Protein AF-A0A354YDH9-F1 (afdb_monomer)

Structure (mmCIF, N/CA/C/O backbone):
data_AF-A0A354YDH9-F1
#
_entry.id   AF-A0A354YDH9-F1
#
loop_
_atom_site.group_PDB
_atom_site.id
_atom_site.type_symbol
_atom_site.label_atom_id
_atom_site.label_alt_id
_atom_site.label_comp_id
_atom_site.label_asym_id
_atom_site.label_entity_id
_atom_site.label_seq_id
_atom_site.pdbx_PDB_ins_code
_atom_site.Cartn_x
_atom_site.Cartn_y
_atom_site.Cartn_z
_atom_site.occupancy
_atom_site.B_iso_or_equiv
_atom_site.auth_seq_id
_atom_site.auth_comp_id
_atom_site.auth_asym_id
_atom_site.auth_atom_id
_atom_site.pdbx_PDB_model_num
ATOM 1 N N . ALA A 1 1 ? 16.402 71.873 -9.964 1.00 44.50 1 ALA A N 1
ATOM 2 C CA . ALA A 1 1 ? 15.074 71.450 -9.477 1.00 44.50 1 ALA A CA 1
ATOM 3 C C . ALA A 1 1 ? 14.787 70.088 -10.103 1.00 44.50 1 ALA A C 1
ATOM 5 O O . ALA A 1 1 ? 14.631 70.016 -11.308 1.00 44.50 1 ALA A O 1
ATOM 6 N N . ALA A 1 2 ? 15.113 68.981 -9.437 1.00 43.03 2 ALA A N 1
ATOM 7 C CA . ALA A 1 2 ? 14.280 68.337 -8.417 1.00 43.03 2 ALA A CA 1
ATOM 8 C C . ALA A 1 2 ? 12.906 67.938 -8.983 1.00 43.03 2 ALA A C 1
ATOM 10 O O . ALA A 1 2 ? 12.029 68.788 -9.052 1.00 43.03 2 ALA A O 1
ATOM 11 N N . THR A 1 3 ? 12.756 66.678 -9.414 1.00 47.50 3 THR A N 1
ATOM 12 C CA . THR A 1 3 ? 11.710 65.721 -8.978 1.00 47.50 3 THR A CA 1
ATOM 13 C C . THR A 1 3 ? 11.982 64.354 -9.648 1.00 47.50 3 THR A C 1
ATOM 15 O O . THR A 1 3 ? 12.117 64.311 -10.870 1.00 47.50 3 THR A O 1
ATOM 18 N N . PRO A 1 4 ? 12.115 63.248 -8.890 1.00 50.25 4 PRO A N 1
ATOM 19 C CA . PRO A 1 4 ? 12.466 61.927 -9.416 1.00 50.25 4 PRO A CA 1
ATOM 20 C C . PRO A 1 4 ? 11.244 61.101 -9.854 1.00 50.25 4 PRO A C 1
ATOM 22 O O . PRO A 1 4 ? 10.152 61.217 -9.298 1.00 50.25 4 PRO A O 1
ATOM 25 N N . ILE A 1 5 ? 11.465 60.223 -10.835 1.00 47.12 5 ILE A N 1
ATOM 26 C CA . ILE A 1 5 ? 10.524 59.198 -11.307 1.00 47.12 5 ILE A CA 1
ATOM 27 C C . ILE A 1 5 ? 10.524 58.035 -10.300 1.00 47.12 5 ILE A C 1
ATOM 29 O O . ILE A 1 5 ? 11.580 57.520 -9.936 1.00 47.12 5 ILE A O 1
ATOM 33 N N . ARG A 1 6 ? 9.330 57.654 -9.831 1.00 46.91 6 ARG A N 1
ATOM 34 C CA . ARG A 1 6 ? 9.080 56.559 -8.874 1.00 46.91 6 ARG A CA 1
ATOM 35 C C . ARG A 1 6 ? 9.487 55.190 -9.447 1.00 46.91 6 ARG A C 1
ATOM 37 O O . ARG A 1 6 ? 9.148 54.917 -10.599 1.00 46.91 6 ARG A O 1
ATOM 44 N N . PRO A 1 7 ? 10.108 54.302 -8.648 1.00 43.47 7 PRO A N 1
ATOM 45 C CA . PRO A 1 7 ? 10.334 52.914 -9.022 1.00 43.47 7 PRO A CA 1
ATOM 46 C C . PRO A 1 7 ? 9.168 51.989 -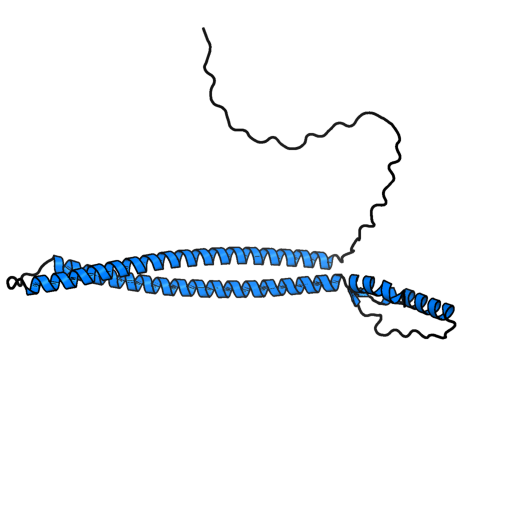8.614 1.00 43.47 7 PRO A C 1
ATOM 48 O O . PRO A 1 7 ? 8.486 52.219 -7.618 1.00 43.47 7 PRO A O 1
ATOM 51 N N . VAL A 1 8 ? 8.974 50.977 -9.467 1.00 42.06 8 VAL A N 1
ATOM 52 C CA . VAL A 1 8 ? 8.602 49.561 -9.255 1.00 42.06 8 VAL A CA 1
ATOM 53 C C . VAL A 1 8 ? 7.700 49.210 -8.060 1.00 42.06 8 VAL A C 1
ATOM 55 O O . VAL A 1 8 ? 8.079 49.337 -6.902 1.00 42.06 8 VAL A O 1
ATOM 58 N N . ALA A 1 9 ? 6.521 48.663 -8.378 1.00 40.75 9 ALA A N 1
ATOM 59 C CA . ALA A 1 9 ? 5.630 47.994 -7.437 1.00 40.75 9 ALA A CA 1
ATOM 60 C C . ALA A 1 9 ? 6.245 46.667 -6.960 1.00 40.75 9 ALA A C 1
ATOM 62 O O . ALA A 1 9 ? 6.515 45.774 -7.764 1.00 40.75 9 ALA A O 1
ATOM 63 N N . GLU A 1 10 ? 6.454 46.556 -5.652 1.00 43.94 10 GLU A N 1
ATOM 64 C CA . GLU A 1 10 ? 6.898 45.348 -4.965 1.00 43.94 10 GLU A CA 1
ATOM 65 C C . GLU A 1 10 ? 5.681 44.506 -4.536 1.00 43.94 10 GLU A C 1
ATOM 67 O O . GLU A 1 10 ? 4.616 45.026 -4.196 1.00 43.94 10 GLU A O 1
ATOM 72 N N . SER A 1 11 ? 5.848 43.190 -4.637 1.00 42.03 11 SER A N 1
ATOM 73 C CA . SER A 1 11 ? 4.8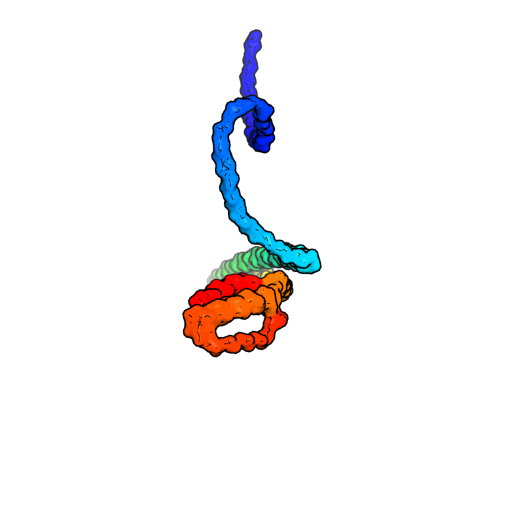49 42.135 -4.467 1.00 42.03 11 SER A CA 1
ATOM 74 C C . SER A 1 11 ? 4.197 42.113 -3.079 1.00 42.03 11 SER A C 1
ATOM 76 O O . SER A 1 11 ? 4.864 42.199 -2.053 1.00 42.03 11 SER A O 1
ATOM 78 N N . VAL A 1 12 ? 2.881 41.898 -3.064 1.00 45.94 12 VAL A N 1
ATOM 79 C CA . VAL A 1 12 ? 2.022 41.739 -1.882 1.00 45.94 12 VAL A CA 1
ATOM 80 C C . VAL A 1 12 ? 2.386 40.468 -1.101 1.00 45.94 12 VAL A C 1
ATOM 82 O O . VAL A 1 12 ? 2.349 39.371 -1.655 1.00 45.94 12 VAL A O 1
ATOM 85 N N . ALA A 1 13 ? 2.668 40.601 0.196 1.00 50.03 13 ALA A N 1
ATOM 86 C CA . ALA A 1 13 ? 2.606 39.506 1.168 1.00 50.03 13 ALA A CA 1
ATOM 87 C C . ALA A 1 13 ? 1.263 39.578 1.931 1.00 50.03 13 ALA A C 1
ATOM 89 O O . ALA A 1 13 ? 0.829 40.685 2.262 1.00 50.03 13 ALA A O 1
ATOM 90 N N . PRO A 1 14 ? 0.574 38.454 2.216 1.00 49.00 14 PRO A N 1
ATOM 91 C CA . PRO A 1 14 ? -0.699 38.487 2.932 1.00 49.00 14 PRO A CA 1
ATOM 92 C C . PRO A 1 14 ? -0.500 38.755 4.434 1.00 49.00 14 PRO A C 1
ATOM 94 O O . PRO A 1 14 ? 0.404 38.213 5.067 1.00 49.00 14 PRO A O 1
ATOM 97 N N . ALA A 1 15 ? -1.365 39.603 4.995 1.00 54.97 15 ALA A N 1
ATOM 98 C CA . ALA A 1 15 ? -1.361 40.009 6.400 1.00 54.97 15 ALA A CA 1
ATOM 99 C C . ALA A 1 15 ? -1.822 38.877 7.350 1.00 54.97 15 ALA A C 1
ATOM 101 O O . ALA A 1 15 ? -2.647 38.048 6.956 1.00 54.97 15 ALA A O 1
ATOM 102 N N . PRO A 1 16 ? -1.336 38.843 8.609 1.00 55.34 16 PRO A N 1
ATOM 103 C CA . PRO A 1 16 ? -1.745 37.847 9.596 1.00 55.34 16 PRO A CA 1
ATOM 104 C C . PRO A 1 16 ? -3.198 38.055 10.051 1.00 55.34 16 PRO A C 1
ATOM 106 O O . PRO A 1 16 ? -3.644 39.179 10.286 1.00 55.34 16 PRO A O 1
ATOM 109 N N . LEU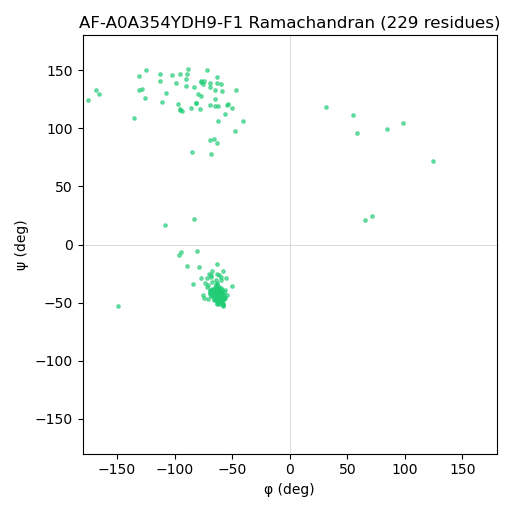 A 1 17 ? -3.933 36.950 10.200 1.00 54.75 17 LEU A N 1
ATOM 110 C CA . LEU A 1 17 ? -5.310 36.934 10.688 1.00 54.75 17 LEU A CA 1
ATOM 111 C C . LEU A 1 17 ? -5.347 37.010 12.220 1.00 54.75 17 LEU A C 1
ATOM 113 O O . LEU A 1 17 ? -4.896 36.090 12.901 1.00 54.75 17 LEU A O 1
ATOM 117 N N . SER A 1 18 ? -6.025 38.056 12.699 1.00 53.34 18 SER A N 1
ATOM 118 C CA . SER A 1 18 ? -6.575 38.273 14.050 1.00 53.34 18 SER A CA 1
ATOM 119 C C . SER A 1 18 ? -5.733 39.131 15.003 1.00 53.34 18 SER A C 1
ATOM 121 O O . SER A 1 18 ? -4.777 38.670 15.620 1.00 53.34 18 SER A O 1
ATOM 123 N N . ALA A 1 19 ? -6.179 40.377 15.191 1.00 53.22 19 ALA A N 1
ATOM 124 C CA . ALA A 1 19 ? -5.927 41.172 16.394 1.00 53.22 19 ALA A CA 1
ATOM 125 C C . ALA A 1 19 ? -7.126 41.021 17.362 1.00 53.22 19 ALA A C 1
ATOM 127 O O . ALA A 1 19 ? -8.255 40.870 16.886 1.00 53.22 19 ALA A O 1
ATOM 128 N N . PRO A 1 20 ? -6.922 41.044 18.694 1.00 49.38 20 PRO A N 1
ATOM 129 C CA . PRO A 1 20 ? -7.998 40.849 19.662 1.00 49.38 20 PRO A CA 1
ATOM 130 C C . PRO A 1 20 ? -8.860 42.114 19.804 1.00 49.38 20 PRO A C 1
ATOM 132 O O . PRO A 1 20 ? -8.347 43.233 19.803 1.00 49.38 20 PRO A O 1
ATOM 135 N N . VAL A 1 21 ? -10.176 41.929 19.934 1.00 52.72 21 VAL A N 1
ATOM 136 C CA . VAL A 1 21 ? -11.160 43.008 20.130 1.00 52.72 21 VAL A CA 1
ATOM 137 C C . VAL A 1 21 ? -11.215 43.396 21.620 1.00 52.72 21 VAL A C 1
ATOM 139 O O . VAL A 1 21 ? -11.240 42.491 22.458 1.00 52.72 21 VAL A O 1
ATOM 142 N N . PRO A 1 22 ? -11.240 44.696 21.985 1.00 43.91 22 PRO A N 1
ATOM 143 C CA . PRO A 1 22 ? -11.314 45.125 23.378 1.00 43.91 22 PRO A CA 1
ATOM 144 C C . PRO A 1 22 ? -12.736 44.984 23.936 1.00 43.91 22 PRO A C 1
ATOM 146 O O . PRO A 1 22 ? -13.715 45.310 23.266 1.00 43.91 22 PRO A O 1
ATOM 149 N N . ILE A 1 23 ? -12.828 44.528 25.184 1.00 51.44 23 ILE A N 1
ATOM 150 C CA . ILE A 1 23 ? -14.062 44.452 25.970 1.00 51.44 23 ILE A CA 1
ATOM 151 C C . ILE A 1 23 ? -14.122 45.691 26.858 1.00 51.44 23 ILE A C 1
ATOM 153 O O . ILE A 1 23 ? -13.246 45.841 27.701 1.00 51.44 23 ILE A O 1
ATOM 157 N N . GLU A 1 24 ? -15.162 46.517 26.726 1.00 37.47 24 GLU A N 1
ATOM 158 C CA . GLU A 1 24 ? -15.634 47.401 27.801 1.00 37.47 24 GLU A CA 1
ATOM 159 C C . GLU A 1 24 ? -17.035 47.966 27.488 1.00 37.47 24 GLU A C 1
ATOM 161 O O . GLU A 1 24 ? -17.248 48.540 26.423 1.00 37.47 24 GLU A O 1
ATOM 166 N N . GLY A 1 25 ? -17.974 47.844 28.444 1.00 37.31 25 GLY A N 1
ATOM 167 C CA . GLY A 1 25 ? -19.095 48.793 28.570 1.00 37.31 25 GLY A CA 1
ATOM 168 C C . GLY A 1 25 ? -20.547 48.281 28.547 1.00 37.31 25 GLY A C 1
ATOM 169 O O . GLY A 1 25 ? -21.277 48.592 27.622 1.00 37.31 25 GLY A O 1
ATOM 170 N N . GLN A 1 26 ? -20.965 47.615 29.632 1.00 37.19 26 GLN A N 1
ATOM 171 C CA . GLN A 1 26 ? -22.264 47.733 30.339 1.00 37.19 26 GLN A CA 1
ATOM 172 C C . GLN A 1 26 ? -23.622 47.554 29.607 1.00 37.19 26 GLN A C 1
ATOM 174 O O . GLN A 1 26 ? -24.140 48.465 28.977 1.00 37.19 26 GLN A O 1
ATOM 179 N N . GLY A 1 27 ? -24.298 46.451 29.962 1.00 40.19 27 GLY A N 1
ATOM 180 C CA . GLY A 1 27 ? -25.613 46.478 30.624 1.00 40.19 27 GLY A CA 1
ATOM 181 C C . GLY A 1 27 ? -26.872 46.600 29.763 1.00 40.19 27 GLY A C 1
ATOM 182 O O . GLY A 1 27 ? -27.318 47.708 29.497 1.00 40.19 27 GLY A O 1
ATOM 183 N N . GLN A 1 28 ? -27.535 45.467 29.510 1.00 35.81 28 GLN A N 1
ATOM 184 C CA . GLN A 1 28 ? -28.985 45.293 29.679 1.00 35.81 28 GLN A CA 1
ATOM 185 C C . GLN A 1 28 ? -29.339 43.804 29.583 1.00 35.81 28 GLN A C 1
ATOM 187 O O . GLN A 1 28 ? -28.827 43.070 28.747 1.00 35.81 28 GLN A O 1
ATOM 192 N N . SER A 1 29 ? -30.154 43.374 30.535 1.00 43.94 29 SER A N 1
ATOM 193 C CA . SER A 1 29 ? -30.714 42.041 30.701 1.00 43.94 29 SER A CA 1
ATOM 194 C C . SER A 1 29 ? -31.652 41.684 29.555 1.00 43.94 29 SER A C 1
ATOM 196 O O . SER A 1 29 ? -32.700 42.311 29.426 1.00 43.94 29 SER A O 1
ATOM 198 N N . GLU A 1 30 ? -31.324 40.630 28.820 1.00 37.34 30 GLU A N 1
ATOM 199 C CA . GLU A 1 30 ? -32.306 39.777 28.162 1.00 37.34 30 GLU A CA 1
ATOM 200 C C . GLU A 1 30 ? -31.938 38.336 28.503 1.00 37.34 30 GLU A C 1
ATOM 202 O O . GLU A 1 30 ? -30.764 37.965 28.504 1.00 37.34 30 GLU A O 1
ATOM 207 N N . ASP A 1 31 ? -32.951 37.577 28.903 1.00 39.81 31 ASP A N 1
ATOM 208 C CA . ASP A 1 31 ? -32.892 36.161 29.215 1.00 39.81 31 ASP A CA 1
ATOM 209 C C . ASP A 1 31 ? -32.149 35.387 28.113 1.00 39.81 31 ASP A C 1
ATOM 211 O O . ASP A 1 31 ? -32.733 35.006 27.099 1.00 39.81 31 ASP A O 1
ATOM 215 N N . GLU A 1 32 ? -30.859 35.102 28.309 1.00 41.81 32 GLU A N 1
ATOM 216 C CA . GLU A 1 32 ? -30.244 33.969 27.629 1.00 41.81 32 GLU A CA 1
ATOM 217 C C . GLU A 1 32 ? -30.862 32.720 28.251 1.00 41.81 32 GLU A C 1
ATOM 219 O O . GLU A 1 32 ? -30.392 32.186 29.260 1.00 41.81 32 GLU A O 1
ATOM 224 N N . GLU A 1 33 ? -31.967 32.278 27.645 1.00 41.47 33 GLU A N 1
ATOM 225 C CA . GLU A 1 33 ? -32.418 30.900 27.711 1.00 41.47 33 GLU A CA 1
ATOM 226 C C . GLU A 1 33 ? -31.178 30.014 27.593 1.00 41.47 33 GLU A C 1
ATOM 228 O O . GLU A 1 33 ? -30.564 29.890 26.529 1.00 41.47 33 GLU A O 1
ATOM 233 N N . VAL A 1 34 ? -30.786 29.415 28.718 1.00 47.38 34 VAL A N 1
ATOM 234 C CA . VAL A 1 34 ? -29.788 28.356 28.764 1.00 47.38 34 VAL A CA 1
ATOM 235 C C . VAL A 1 34 ? -30.389 27.208 27.968 1.00 47.38 34 VAL A C 1
ATOM 237 O O . VAL A 1 34 ? -31.077 26.347 28.517 1.00 47.38 34 VAL A O 1
ATOM 240 N N . GLN A 1 35 ? -30.176 27.221 26.651 1.00 53.53 35 GLN A N 1
ATOM 241 C CA . GLN A 1 35 ? -30.516 26.099 25.799 1.00 53.53 35 GLN A CA 1
ATOM 242 C C . GLN A 1 35 ? -29.833 24.884 26.423 1.00 53.53 35 GLN A C 1
ATOM 244 O O . GLN A 1 35 ? -28.608 24.909 26.616 1.00 53.53 35 GLN A O 1
ATOM 249 N N . PRO A 1 36 ? -30.588 23.840 26.805 1.00 49.44 36 PRO A N 1
ATOM 250 C CA . PRO A 1 36 ? -29.992 22.664 27.399 1.00 49.44 36 PRO A CA 1
ATOM 251 C C . PRO A 1 36 ? -29.061 22.074 26.344 1.00 49.44 36 PRO A C 1
ATOM 253 O O . PRO A 1 36 ? -29.513 21.527 25.338 1.00 49.44 36 PRO A O 1
ATOM 256 N N . LYS A 1 37 ? -27.744 22.232 26.546 1.00 59.78 37 LYS A N 1
ATOM 257 C CA . LYS A 1 37 ? -26.729 21.557 25.737 1.00 59.78 37 LYS A CA 1
ATOM 258 C C . LYS A 1 37 ? -27.119 20.088 25.708 1.00 59.78 37 LYS A C 1
ATOM 260 O O . LYS A 1 37 ? -27.182 19.456 26.764 1.00 59.78 37 LYS A O 1
ATOM 265 N N . ALA A 1 38 ? -27.410 19.581 24.510 1.00 60.50 38 ALA A N 1
ATOM 266 C CA . ALA A 1 38 ? -27.707 18.174 24.306 1.00 60.50 38 ALA A CA 1
ATOM 267 C C . ALA A 1 38 ? -26.645 17.345 25.050 1.00 60.50 38 ALA A C 1
ATOM 269 O O . ALA A 1 38 ? -25.458 17.692 24.964 1.00 60.50 38 ALA A O 1
ATOM 270 N N . PRO A 1 39 ? -27.041 16.323 25.831 1.00 60.59 39 PRO A N 1
ATOM 271 C CA . PRO A 1 39 ? -26.095 15.545 26.612 1.00 60.59 39 PRO A CA 1
ATOM 272 C C . PRO A 1 39 ? -25.042 14.985 25.658 1.00 60.59 39 PRO A C 1
ATOM 274 O O . PRO A 1 39 ? -25.343 14.173 24.788 1.00 60.59 39 PRO A O 1
ATOM 277 N N . GLN A 1 40 ? -23.810 15.476 25.785 1.00 60.81 40 GLN A N 1
ATOM 278 C CA . GLN A 1 40 ? -22.691 14.962 25.014 1.00 60.81 40 GLN A CA 1
ATOM 279 C C . GLN A 1 40 ? -22.517 13.498 25.412 1.00 60.81 40 GLN A C 1
ATOM 281 O O . GLN A 1 40 ? -22.296 13.200 26.589 1.00 60.81 40 GLN A O 1
ATOM 286 N N . GLU A 1 41 ? -22.643 12.584 24.451 1.00 59.91 41 GLU A N 1
ATOM 287 C CA . GLU A 1 41 ? -22.394 11.163 24.671 1.00 59.91 41 GLU A CA 1
ATOM 288 C C . GLU A 1 41 ? -20.908 10.958 24.986 1.00 59.91 41 GLU A C 1
ATOM 290 O O . GLU A 1 41 ? -20.061 10.805 24.109 1.00 59.91 41 GLU A O 1
ATOM 295 N N . GLN A 1 42 ? -20.567 11.002 26.272 1.00 66.88 42 GLN A N 1
ATOM 296 C CA . GLN A 1 42 ? -19.214 10.740 26.737 1.00 66.88 42 GLN A CA 1
ATOM 297 C C . GLN A 1 42 ? -18.973 9.228 26.751 1.00 66.88 42 GLN A C 1
ATOM 299 O O . GLN A 1 42 ? -19.607 8.479 27.502 1.00 66.88 42 GLN A O 1
ATOM 304 N N . VAL A 1 43 ? -18.031 8.770 25.927 1.00 68.19 43 VAL A N 1
ATOM 305 C CA . VAL A 1 43 ? -17.550 7.385 25.929 1.00 68.19 43 VAL A CA 1
ATOM 306 C C . VAL A 1 43 ? -16.324 7.303 26.835 1.00 68.19 43 VAL A C 1
ATOM 308 O O . VAL A 1 43 ? -15.289 7.902 26.556 1.00 68.19 43 VAL A O 1
ATOM 311 N N . ARG A 1 44 ? -16.435 6.562 27.942 1.00 72.38 44 ARG A N 1
ATOM 312 C CA . ARG A 1 44 ? -15.292 6.259 28.814 1.00 72.38 44 ARG A CA 1
ATOM 313 C C . ARG A 1 44 ? -14.503 5.101 28.220 1.00 72.38 44 ARG A C 1
ATOM 315 O O . ARG A 1 44 ? -15.046 4.015 28.043 1.00 72.38 44 ARG A O 1
ATOM 322 N N . VAL A 1 45 ? -13.226 5.336 27.945 1.00 77.50 45 VAL A N 1
ATOM 323 C CA . VAL A 1 45 ? -12.327 4.359 27.327 1.00 77.50 45 VAL A CA 1
ATOM 324 C C . VAL A 1 45 ? -11.258 3.944 28.335 1.00 77.50 45 VAL A C 1
ATOM 326 O O . VAL A 1 45 ? -10.771 4.772 29.104 1.00 77.50 45 VAL A O 1
ATOM 329 N N . ARG A 1 46 ? -10.892 2.658 28.355 1.00 81.81 46 ARG A N 1
ATOM 330 C CA . ARG A 1 46 ? -9.777 2.165 29.180 1.00 81.81 46 ARG A CA 1
ATOM 331 C C . ARG A 1 46 ? -8.454 2.705 28.620 1.00 81.81 46 ARG A C 1
ATOM 333 O O . ARG A 1 46 ? -8.249 2.634 27.411 1.00 81.81 46 ARG A O 1
ATOM 340 N N . ALA A 1 47 ? -7.553 3.186 29.480 1.00 85.69 47 ALA A N 1
ATOM 341 C CA . ALA A 1 47 ? -6.265 3.761 29.063 1.00 85.69 47 ALA A CA 1
ATOM 342 C C . ALA A 1 47 ? -5.444 2.800 28.179 1.00 85.69 47 ALA A C 1
ATOM 344 O O . ALA A 1 47 ? -5.002 3.181 27.103 1.00 85.69 47 ALA A O 1
ATOM 345 N N . GLU A 1 48 ? -5.383 1.517 28.547 1.00 87.12 48 GLU A N 1
ATOM 346 C CA . GLU A 1 48 ? -4.686 0.474 27.776 1.00 87.12 48 GLU A CA 1
ATOM 347 C C . GLU A 1 48 ? -5.223 0.273 26.349 1.00 87.12 48 GLU A C 1
ATOM 349 O O . GLU A 1 48 ? -4.516 -0.221 25.470 1.00 87.12 48 GLU A O 1
ATOM 354 N N . LEU A 1 49 ? -6.505 0.566 26.107 1.00 85.00 49 LEU A N 1
ATOM 355 C CA . LEU A 1 49 ? -7.043 0.532 24.750 1.00 85.00 49 LEU A CA 1
ATOM 356 C C . LEU A 1 49 ? -6.566 1.753 23.969 1.00 85.00 49 LEU A C 1
ATOM 358 O O . LEU A 1 49 ? -6.186 1.612 22.813 1.00 85.00 49 LEU A O 1
ATOM 362 N N . LEU A 1 50 ? -6.594 2.930 24.596 1.00 87.62 50 LEU A N 1
ATOM 363 C CA . LEU A 1 50 ? -6.141 4.167 23.973 1.00 87.62 50 LEU A CA 1
ATOM 364 C C . LEU A 1 50 ? -4.686 4.026 23.503 1.00 87.62 50 LEU A C 1
ATOM 366 O O . LEU A 1 50 ? -4.396 4.309 22.345 1.00 87.62 50 LEU A O 1
ATOM 370 N N . ASP A 1 51 ? -3.817 3.479 24.356 1.00 89.19 51 ASP A N 1
ATOM 371 C CA . ASP A 1 51 ? -2.416 3.208 24.019 1.00 89.19 51 ASP A CA 1
ATOM 372 C C . ASP A 1 51 ? -2.290 2.239 22.834 1.00 89.19 51 ASP A C 1
ATOM 374 O O . ASP A 1 51 ? -1.543 2.491 21.887 1.00 89.19 51 ASP A O 1
ATOM 378 N N . ARG A 1 52 ? -3.071 1.148 22.826 1.00 89.44 52 ARG A N 1
ATOM 379 C CA . ARG A 1 52 ? -3.090 0.198 21.700 1.00 89.44 52 ARG A CA 1
ATOM 380 C C . ARG A 1 52 ? -3.562 0.836 20.395 1.00 89.44 52 ARG A C 1
ATOM 382 O O . ARG A 1 52 ? -2.971 0.564 19.353 1.00 89.44 52 ARG A O 1
ATOM 389 N N . LEU A 1 53 ? -4.583 1.691 20.442 1.00 88.56 53 LEU A N 1
ATOM 390 C CA . LEU A 1 53 ? -5.081 2.407 19.266 1.00 88.56 53 LEU A CA 1
ATOM 391 C C . LEU A 1 53 ? -4.037 3.375 18.713 1.00 88.56 53 LEU A C 1
ATOM 393 O O . LEU A 1 53 ? -3.849 3.427 17.500 1.00 88.56 53 LEU A O 1
ATOM 397 N N . VAL A 1 54 ? -3.336 4.102 19.585 1.00 91.50 54 VAL A N 1
ATOM 398 C CA . VAL A 1 54 ? -2.239 4.991 19.180 1.00 91.50 54 VAL A CA 1
ATOM 399 C C . VAL A 1 54 ? -1.111 4.190 18.526 1.00 91.50 54 VAL A C 1
ATOM 401 O O . VAL A 1 54 ? -0.630 4.581 17.463 1.00 91.50 54 VAL A O 1
ATOM 404 N N . ASN A 1 55 ? -0.747 3.036 19.091 1.00 93.00 55 ASN A N 1
ATOM 405 C CA . ASN A 1 55 ? 0.269 2.156 18.509 1.00 93.00 55 ASN A CA 1
ATOM 406 C C . ASN A 1 55 ? -0.142 1.641 17.120 1.00 93.00 55 ASN A C 1
ATOM 408 O O . ASN A 1 55 ? 0.621 1.794 16.169 1.00 93.00 55 ASN A O 1
ATOM 412 N N . HIS A 1 56 ? -1.363 1.114 16.966 1.00 92.44 56 HIS A N 1
ATOM 413 C CA . HIS A 1 56 ? -1.855 0.652 15.660 1.00 92.44 56 HIS A CA 1
ATOM 414 C C . HIS A 1 56 ? -1.963 1.801 14.650 1.00 92.44 56 HIS A C 1
ATOM 416 O O . HIS A 1 56 ? -1.656 1.614 13.476 1.00 92.44 56 HIS A O 1
ATOM 422 N N . ALA A 1 57 ? -2.355 3.005 15.078 1.00 90.31 57 ALA A N 1
ATOM 423 C CA . ALA A 1 57 ? -2.362 4.182 14.212 1.00 90.31 57 ALA A CA 1
ATOM 424 C C . ALA A 1 57 ? -0.944 4.541 13.730 1.00 90.31 57 ALA A C 1
ATOM 426 O O . ALA A 1 57 ? -0.759 4.868 12.555 1.00 90.31 57 ALA A O 1
ATOM 427 N N . GLY A 1 58 ? 0.057 4.424 14.609 1.00 93.25 58 GLY A N 1
ATOM 428 C CA . GLY A 1 58 ? 1.469 4.556 14.255 1.00 93.25 58 GLY A CA 1
ATOM 429 C C . GLY A 1 58 ? 1.912 3.507 13.232 1.00 93.25 58 GLY A C 1
ATOM 430 O O . GLY A 1 58 ? 2.505 3.854 12.212 1.00 93.25 58 GLY A O 1
ATOM 431 N N . GLU A 1 59 ? 1.561 2.240 13.444 1.00 93.75 59 GLU A N 1
ATOM 432 C CA . GLU A 1 59 ? 1.863 1.154 12.505 1.00 93.75 59 GLU A CA 1
ATOM 433 C C . GLU A 1 59 ? 1.195 1.360 11.140 1.00 93.75 59 GLU A C 1
ATOM 435 O O . GLU A 1 59 ? 1.854 1.250 10.107 1.00 93.75 59 GLU A O 1
ATOM 440 N N . VAL A 1 60 ? -0.084 1.742 11.106 1.00 93.19 60 VAL A N 1
ATOM 441 C CA . VAL A 1 60 ? -0.807 2.061 9.864 1.00 93.19 60 VAL A CA 1
ATOM 442 C C . VAL A 1 60 ? -0.144 3.221 9.117 1.00 93.19 60 VAL A C 1
ATOM 444 O O . VAL A 1 60 ? -0.013 3.160 7.893 1.00 93.19 60 VAL A O 1
ATOM 447 N N . ALA A 1 61 ? 0.321 4.256 9.823 1.00 92.12 61 ALA A N 1
ATOM 448 C CA . ALA A 1 61 ? 1.057 5.360 9.208 1.00 92.12 61 ALA A CA 1
ATOM 449 C C . ALA A 1 61 ? 2.398 4.897 8.610 1.00 92.12 61 ALA A C 1
ATOM 451 O O . ALA A 1 61 ? 2.754 5.312 7.503 1.00 92.12 61 ALA A O 1
ATOM 452 N N . ILE A 1 62 ? 3.111 3.997 9.295 1.00 94.56 62 ILE A N 1
ATOM 453 C CA . ILE A 1 62 ? 4.352 3.391 8.794 1.00 94.56 62 ILE A CA 1
ATOM 454 C C . ILE A 1 62 ? 4.075 2.555 7.538 1.00 94.56 62 ILE A C 1
ATOM 456 O O . ILE A 1 62 ? 4.763 2.734 6.531 1.00 94.56 62 ILE A O 1
ATOM 460 N N . TYR A 1 63 ? 3.058 1.687 7.553 1.00 93.56 63 TYR A N 1
ATOM 461 C CA . TYR A 1 63 ? 2.686 0.891 6.378 1.00 93.56 63 TYR A CA 1
ATOM 462 C C . TYR A 1 63 ? 2.304 1.774 5.200 1.00 93.56 63 TYR A C 1
ATOM 464 O O . TYR A 1 63 ? 2.769 1.535 4.089 1.00 93.56 63 TYR A O 1
ATOM 472 N N . ARG A 1 64 ? 1.519 2.829 5.438 1.00 92.31 64 ARG A N 1
ATOM 473 C CA . ARG A 1 64 ? 1.157 3.794 4.401 1.00 92.31 64 ARG A CA 1
ATOM 474 C C . ARG A 1 64 ? 2.393 4.452 3.789 1.00 92.31 64 ARG A C 1
ATOM 476 O O . ARG A 1 64 ? 2.520 4.452 2.571 1.00 92.31 64 ARG A O 1
ATOM 483 N N . SER A 1 65 ? 3.307 4.961 4.614 1.00 96.00 65 SER A N 1
ATOM 484 C CA . SER A 1 65 ? 4.562 5.559 4.138 1.00 96.00 65 SER A CA 1
ATOM 485 C C . SER A 1 65 ? 5.367 4.569 3.289 1.00 96.00 65 SER A C 1
ATOM 487 O O . SER A 1 65 ? 5.828 4.893 2.194 1.00 96.00 65 SER A O 1
ATOM 489 N N . ARG A 1 66 ? 5.459 3.311 3.733 1.00 94.75 66 ARG A N 1
ATOM 490 C CA . ARG A 1 66 ? 6.172 2.260 3.002 1.00 94.75 66 ARG A CA 1
ATOM 491 C C . ARG A 1 66 ? 5.483 1.880 1.686 1.00 94.75 66 ARG A C 1
ATOM 493 O O . ARG A 1 66 ? 6.168 1.667 0.690 1.00 94.75 66 ARG A O 1
ATOM 500 N N . LEU A 1 67 ? 4.151 1.838 1.650 1.00 94.31 67 LEU A N 1
ATOM 501 C CA . LEU A 1 67 ? 3.373 1.636 0.423 1.00 94.31 67 LEU A CA 1
ATOM 502 C C . LEU A 1 67 ? 3.559 2.797 -0.560 1.00 94.31 67 LEU A C 1
ATOM 504 O O . LEU A 1 67 ? 3.722 2.558 -1.753 1.00 94.31 67 LEU A O 1
ATOM 508 N N . GLU A 1 68 ? 3.581 4.042 -0.079 1.00 95.25 68 GLU A N 1
ATOM 509 C CA . GLU A 1 68 ? 3.840 5.227 -0.906 1.00 95.25 68 GLU A CA 1
ATOM 510 C C . GLU A 1 68 ? 5.253 5.185 -1.517 1.00 95.25 68 GLU A C 1
ATOM 512 O O . GLU A 1 68 ? 5.417 5.452 -2.710 1.00 95.25 68 GLU A O 1
ATOM 517 N N . GLN A 1 69 ? 6.262 4.765 -0.744 1.00 95.38 69 GLN A N 1
ATOM 518 C CA . GLN A 1 69 ? 7.627 4.551 -1.239 1.00 95.38 69 GLN A CA 1
ATOM 519 C C . GLN A 1 69 ? 7.693 3.461 -2.317 1.00 95.38 69 GLN A C 1
ATOM 521 O O . GLN A 1 69 ? 8.288 3.681 -3.373 1.00 95.38 69 GLN A O 1
ATOM 526 N N . GLN A 1 70 ? 7.055 2.310 -2.083 1.00 95.06 70 GLN A N 1
ATOM 527 C CA . GLN A 1 70 ? 7.006 1.202 -3.046 1.00 95.06 70 GLN A CA 1
ATOM 528 C C . GLN A 1 70 ? 6.283 1.597 -4.335 1.00 95.06 70 GLN A C 1
ATOM 530 O O . GLN A 1 70 ? 6.760 1.312 -5.431 1.00 95.06 70 GLN A O 1
ATOM 535 N N . LEU A 1 71 ? 5.177 2.336 -4.227 1.00 94.69 71 LEU A N 1
ATOM 536 C CA . LEU A 1 71 ? 4.468 2.881 -5.383 1.00 94.69 71 LEU A CA 1
ATOM 537 C C . LEU A 1 71 ? 5.353 3.856 -6.178 1.00 94.69 71 LEU A C 1
ATOM 539 O O . LEU A 1 71 ? 5.317 3.871 -7.409 1.00 94.69 71 LEU A O 1
ATOM 543 N N . GLY A 1 72 ? 6.161 4.664 -5.486 1.00 96.00 72 GLY A N 1
ATOM 544 C CA . GLY A 1 72 ? 7.161 5.532 -6.107 1.00 96.00 72 GLY A CA 1
ATOM 545 C C . GLY A 1 72 ? 8.220 4.742 -6.879 1.00 96.00 72 GLY A C 1
ATOM 546 O O . GLY A 1 72 ? 8.488 5.053 -8.041 1.00 96.00 72 GLY A O 1
ATOM 547 N N . ALA A 1 73 ? 8.768 3.688 -6.272 1.00 95.31 73 ALA A N 1
ATOM 548 C CA . ALA A 1 73 ? 9.734 2.801 -6.916 1.00 95.31 73 ALA A CA 1
ATOM 549 C C . ALA A 1 73 ? 9.129 2.086 -8.138 1.00 95.31 73 ALA A C 1
ATOM 551 O O . ALA A 1 73 ? 9.755 2.042 -9.197 1.00 95.31 73 ALA A O 1
ATOM 552 N N . PHE A 1 74 ? 7.879 1.624 -8.035 1.00 95.81 74 PHE A N 1
ATOM 553 C CA . PHE A 1 74 ? 7.158 0.966 -9.127 1.00 95.81 74 PHE A CA 1
ATOM 554 C C . PHE A 1 74 ? 6.963 1.909 -10.314 1.00 95.81 74 PHE A C 1
ATOM 556 O O . PHE A 1 74 ? 7.259 1.555 -11.452 1.00 95.81 74 PHE A O 1
ATOM 563 N N . ARG A 1 75 ? 6.534 3.151 -10.052 1.00 96.25 75 ARG A N 1
ATOM 564 C CA . ARG A 1 75 ? 6.427 4.191 -11.087 1.00 96.25 75 ARG A CA 1
ATOM 565 C C . ARG A 1 75 ? 7.773 4.477 -11.752 1.00 96.25 75 ARG A C 1
ATOM 567 O O . ARG A 1 75 ? 7.811 4.667 -12.964 1.00 96.25 75 ARG A O 1
ATOM 574 N N . GLY A 1 76 ? 8.862 4.489 -10.983 1.00 96.81 76 GLY A N 1
ATOM 575 C CA . GLY A 1 76 ? 10.218 4.635 -11.515 1.00 96.81 76 GLY A CA 1
ATOM 576 C C . GLY A 1 76 ? 10.608 3.490 -12.452 1.00 96.81 76 GLY A C 1
ATOM 577 O O . GLY A 1 76 ? 11.065 3.742 -13.565 1.00 96.81 76 GLY A O 1
ATOM 578 N N . ALA A 1 77 ? 10.366 2.245 -12.039 1.00 95.31 77 ALA A N 1
ATOM 579 C CA . ALA A 1 77 ? 10.636 1.058 -12.849 1.00 95.31 77 ALA A CA 1
ATOM 580 C C . ALA A 1 77 ? 9.786 1.023 -14.134 1.00 95.31 77 ALA A C 1
ATOM 582 O O . ALA A 1 77 ? 10.307 0.734 -15.209 1.00 95.31 77 ALA A O 1
ATOM 583 N N . MET A 1 78 ? 8.506 1.402 -14.053 1.00 96.12 78 MET A N 1
ATOM 584 C CA . MET A 1 78 ? 7.633 1.541 -15.224 1.00 96.12 78 MET A CA 1
ATOM 585 C C . MET A 1 78 ? 8.125 2.618 -16.196 1.00 96.12 78 MET A C 1
ATOM 587 O O . MET A 1 78 ? 8.158 2.386 -17.400 1.00 96.12 78 MET A O 1
ATOM 591 N N . ALA A 1 79 ? 8.570 3.773 -15.691 1.00 96.62 79 ALA A N 1
ATOM 592 C CA . ALA A 1 79 ? 9.128 4.822 -16.541 1.00 96.62 79 ALA A CA 1
ATOM 593 C C . ALA A 1 79 ? 10.413 4.370 -17.259 1.00 96.62 79 ALA A C 1
ATOM 595 O O . ALA A 1 79 ? 10.661 4.774 -18.396 1.00 96.62 79 ALA A O 1
ATOM 596 N N . GLU A 1 80 ? 11.233 3.527 -16.625 1.00 96.44 80 GLU A N 1
ATOM 597 C CA . GLU A 1 80 ? 12.404 2.934 -17.278 1.00 96.44 80 GLU A CA 1
ATOM 598 C C . GLU A 1 80 ? 12.007 1.873 -18.316 1.00 96.44 80 GLU A C 1
ATOM 600 O O . GLU A 1 80 ? 12.586 1.826 -19.403 1.00 96.44 80 GLU A O 1
ATOM 605 N N . LEU A 1 81 ? 10.959 1.087 -18.053 1.00 96.19 81 LEU A N 1
ATOM 606 C CA . LEU A 1 81 ? 10.377 0.172 -19.040 1.00 96.19 81 LEU A CA 1
ATOM 607 C C . LEU A 1 81 ? 9.895 0.932 -20.280 1.00 96.19 81 LEU A C 1
ATOM 609 O O . LEU A 1 81 ? 10.208 0.541 -21.402 1.00 96.19 81 LEU A O 1
ATOM 613 N N . ASP A 1 82 ? 9.212 2.060 -20.109 1.00 95.50 82 ASP A N 1
ATOM 614 C CA . ASP A 1 82 ? 8.760 2.874 -21.240 1.00 95.50 82 ASP A CA 1
ATOM 615 C C . ASP A 1 82 ? 9.937 3.399 -22.080 1.00 95.50 82 ASP A C 1
ATOM 617 O O . ASP A 1 82 ? 9.894 3.366 -23.315 1.00 95.50 82 ASP A O 1
ATOM 621 N N . ARG A 1 83 ? 11.028 3.832 -21.430 1.00 95.69 83 ARG A N 1
ATOM 622 C CA . ARG A 1 83 ? 12.250 4.278 -22.123 1.00 95.69 83 ARG A CA 1
ATOM 623 C C . ARG A 1 83 ? 12.928 3.139 -22.874 1.00 95.69 83 ARG A C 1
ATOM 625 O O . ARG A 1 83 ? 13.273 3.317 -24.041 1.00 95.69 83 ARG A O 1
ATOM 632 N N . THR A 1 84 ? 13.117 1.985 -22.236 1.00 95.00 84 THR A N 1
ATOM 633 C CA . THR A 1 84 ? 13.720 0.804 -22.881 1.00 95.00 84 THR A CA 1
ATOM 634 C C . THR A 1 84 ? 12.875 0.325 -24.058 1.00 95.00 84 THR A C 1
ATOM 636 O O . THR A 1 84 ? 13.415 0.050 -25.128 1.00 95.00 84 THR A O 1
ATOM 639 N N . ASN A 1 85 ? 11.548 0.331 -23.924 1.00 95.06 85 ASN A N 1
ATOM 640 C CA . ASN A 1 85 ? 10.628 -0.015 -25.003 1.00 95.06 85 ASN A CA 1
ATOM 641 C C . ASN A 1 85 ? 10.730 0.964 -26.185 1.00 95.06 85 ASN A C 1
ATOM 643 O O . ASN A 1 85 ? 10.796 0.543 -27.341 1.00 95.06 85 ASN A O 1
ATOM 647 N N . ALA A 1 86 ? 10.804 2.271 -25.911 1.00 94.19 86 ALA A N 1
ATOM 648 C CA . ALA A 1 86 ? 11.015 3.278 -26.947 1.00 94.19 86 ALA A CA 1
ATOM 649 C C . ALA A 1 86 ? 12.363 3.091 -27.669 1.00 94.19 86 ALA A C 1
ATOM 651 O O . ALA A 1 86 ? 12.397 3.153 -28.899 1.00 94.19 86 ALA A O 1
ATOM 652 N N . ARG A 1 87 ? 13.448 2.801 -26.929 1.00 94.00 87 ARG A N 1
ATOM 653 C CA . ARG A 1 87 ? 14.767 2.484 -27.511 1.00 94.00 87 ARG A CA 1
ATOM 654 C C . ARG A 1 87 ? 14.707 1.247 -28.406 1.00 94.00 87 ARG A C 1
ATOM 656 O O . ARG A 1 87 ? 15.180 1.308 -29.536 1.00 94.00 87 ARG A O 1
ATOM 663 N N . LEU A 1 88 ? 14.078 0.166 -27.942 1.00 94.50 88 LEU A N 1
ATOM 664 C CA . LEU A 1 88 ? 13.915 -1.066 -28.715 1.00 94.50 88 LEU A CA 1
ATOM 665 C C . LEU A 1 88 ? 13.169 -0.805 -30.033 1.00 94.50 88 LEU A C 1
ATOM 667 O O . LEU A 1 88 ? 13.595 -1.257 -31.092 1.00 94.50 88 LEU A O 1
ATOM 671 N N . ARG A 1 89 ? 12.073 -0.036 -29.990 1.00 94.12 89 ARG A N 1
ATOM 672 C CA . ARG A 1 89 ? 11.302 0.325 -31.192 1.00 94.12 89 ARG A CA 1
ATOM 673 C C . ARG A 1 89 ? 12.119 1.143 -32.190 1.00 94.12 89 ARG A C 1
ATOM 675 O O . ARG A 1 89 ? 11.999 0.910 -33.390 1.00 94.12 89 ARG A O 1
ATOM 682 N N . ASP A 1 90 ? 12.929 2.089 -31.714 1.00 94.25 90 ASP A N 1
ATOM 683 C CA . ASP A 1 90 ? 13.813 2.873 -32.586 1.00 94.25 90 ASP A CA 1
ATOM 684 C C . ASP A 1 90 ? 14.896 1.990 -33.222 1.00 94.25 90 ASP A C 1
ATOM 686 O O . ASP A 1 90 ? 15.140 2.076 -34.423 1.00 94.25 90 ASP A O 1
ATOM 690 N N . GLN A 1 91 ? 15.495 1.085 -32.444 1.00 93.81 91 GLN A N 1
ATOM 691 C CA . GLN A 1 91 ? 16.492 0.133 -32.939 1.00 93.81 91 GLN A CA 1
ATOM 692 C C . GLN A 1 91 ? 15.916 -0.822 -33.991 1.00 93.81 91 GLN A C 1
ATOM 694 O O . GLN A 1 91 ? 16.560 -1.041 -35.014 1.00 93.81 91 GLN A O 1
ATOM 699 N N . LEU A 1 92 ? 14.701 -1.341 -33.782 1.00 93.50 92 LEU A N 1
ATOM 700 C CA . LEU A 1 92 ? 14.011 -2.183 -34.765 1.00 93.50 92 LEU A CA 1
ATOM 701 C C . LEU A 1 92 ? 13.742 -1.419 -36.064 1.00 93.50 92 LEU A C 1
ATOM 703 O O . LEU A 1 92 ? 14.070 -1.911 -37.135 1.00 93.50 92 LEU A O 1
ATOM 707 N N . ARG A 1 93 ? 13.255 -0.175 -35.975 1.00 93.62 93 ARG A N 1
ATOM 708 C CA . ARG A 1 93 ? 13.030 0.662 -37.163 1.00 93.62 93 ARG A CA 1
ATOM 709 C C . ARG A 1 93 ? 14.320 0.921 -37.945 1.00 93.62 93 ARG A C 1
ATOM 711 O O . ARG A 1 93 ? 14.304 0.910 -39.170 1.00 93.62 93 ARG A O 1
ATOM 718 N N . ARG A 1 94 ? 15.434 1.186 -37.255 1.00 91.88 94 ARG A N 1
ATOM 719 C CA . ARG A 1 94 ? 16.745 1.373 -37.903 1.00 91.88 94 ARG A CA 1
ATOM 720 C C . ARG A 1 94 ? 17.236 0.093 -38.562 1.00 91.88 94 ARG A C 1
ATOM 722 O O . ARG A 1 94 ? 17.796 0.165 -39.648 1.00 91.88 94 ARG A O 1
ATOM 729 N N . LEU A 1 95 ? 17.022 -1.050 -37.913 1.00 91.56 95 LEU A N 1
ATOM 730 C CA . LEU A 1 95 ? 17.353 -2.349 -38.481 1.00 91.56 95 LEU A CA 1
ATOM 731 C C . LEU A 1 95 ? 16.555 -2.597 -39.763 1.00 91.56 95 LEU A C 1
ATOM 733 O O . LEU A 1 95 ? 17.160 -2.952 -40.767 1.00 91.56 95 LEU A O 1
ATOM 737 N N . ASP A 1 96 ? 15.251 -2.320 -39.764 1.00 88.06 96 ASP A N 1
ATOM 738 C CA . ASP A 1 96 ? 14.414 -2.454 -40.960 1.00 88.06 96 ASP A CA 1
ATOM 739 C C . ASP A 1 96 ? 14.953 -1.589 -42.113 1.00 88.06 96 ASP A C 1
ATOM 741 O O . ASP A 1 96 ? 15.241 -2.109 -43.191 1.00 88.06 96 ASP A O 1
ATOM 745 N N . LEU A 1 97 ? 15.206 -0.297 -41.868 1.00 90.06 97 LEU A N 1
ATOM 746 C CA . LEU A 1 97 ? 15.749 0.620 -42.881 1.00 90.06 97 LEU A CA 1
ATOM 747 C C . LEU A 1 97 ? 17.111 0.167 -43.432 1.00 90.06 97 LEU A C 1
ATOM 749 O O . LEU A 1 97 ? 17.341 0.232 -44.640 1.00 90.06 97 LEU A O 1
ATOM 753 N N . GLU A 1 98 ? 18.009 -0.308 -42.566 1.00 87.62 98 GLU A N 1
ATOM 754 C CA . GLU A 1 98 ? 19.332 -0.785 -42.982 1.00 87.62 98 GLU A CA 1
ATOM 755 C C . GLU A 1 98 ? 19.225 -2.074 -43.811 1.00 87.62 98 GLU A C 1
ATOM 757 O O . GLU A 1 98 ? 19.914 -2.234 -44.822 1.00 87.62 98 GLU A O 1
ATOM 762 N N . THR A 1 99 ? 18.316 -2.982 -43.437 1.00 84.56 99 THR A N 1
ATOM 763 C CA . THR A 1 99 ? 18.072 -4.212 -44.204 1.00 84.56 99 THR A CA 1
ATOM 764 C C . THR A 1 99 ? 17.456 -3.927 -45.575 1.00 84.56 99 THR A C 1
ATOM 766 O O . THR A 1 99 ? 17.873 -4.532 -46.563 1.00 84.56 99 THR A O 1
ATOM 769 N N . GLU A 1 100 ? 16.534 -2.965 -45.682 1.00 86.50 100 GLU A N 1
ATOM 770 C CA . GLU A 1 100 ? 15.982 -2.516 -46.966 1.00 86.50 100 GLU A CA 1
ATOM 771 C C . GLU A 1 100 ? 17.068 -1.907 -47.861 1.00 86.50 100 GLU A C 1
ATOM 773 O O . GLU A 1 100 ? 17.192 -2.276 -49.034 1.00 86.50 100 GLU A O 1
ATOM 77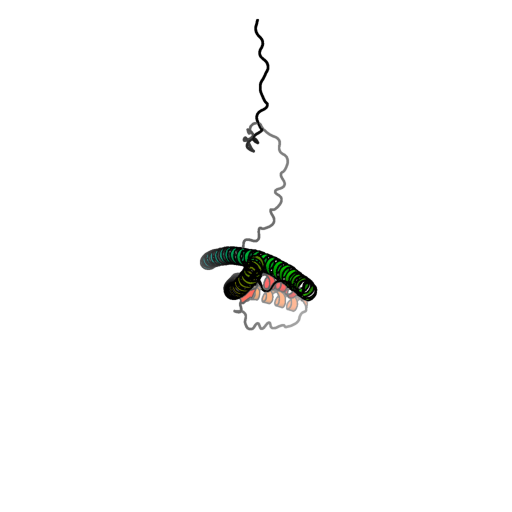8 N N . ALA A 1 101 ? 17.909 -1.030 -47.302 1.00 84.69 101 ALA A N 1
ATOM 779 C CA . ALA A 1 101 ? 19.033 -0.435 -48.021 1.00 84.69 101 ALA A CA 1
ATOM 780 C C . ALA A 1 101 ? 20.023 -1.501 -48.523 1.00 84.69 101 ALA A C 1
ATOM 782 O O . ALA A 1 101 ? 20.529 -1.402 -49.646 1.00 84.69 101 ALA A O 1
ATOM 783 N N . GLN A 1 102 ? 20.261 -2.556 -47.735 1.00 77.75 102 GLN A N 1
ATOM 784 C CA . GLN A 1 102 ? 21.112 -3.678 -48.126 1.00 77.75 102 GLN A CA 1
ATOM 785 C C . GLN A 1 102 ? 20.516 -4.485 -49.288 1.00 77.75 102 GLN A C 1
ATOM 787 O O . GLN A 1 102 ? 21.244 -4.842 -50.218 1.00 77.75 102 GLN A O 1
ATOM 792 N N . ILE A 1 103 ? 19.205 -4.750 -49.265 1.00 79.06 103 ILE A N 1
ATOM 793 C CA . ILE A 1 103 ? 18.505 -5.449 -50.352 1.00 79.06 103 ILE A CA 1
ATOM 794 C C . ILE A 1 103 ? 18.633 -4.648 -51.655 1.00 79.06 103 ILE A C 1
ATOM 796 O O . ILE A 1 103 ? 19.047 -5.205 -52.672 1.00 79.06 103 ILE A O 1
ATOM 800 N N . VAL A 1 104 ? 18.362 -3.338 -51.625 1.00 82.44 104 VAL A N 1
ATOM 801 C CA . VAL A 1 104 ? 18.458 -2.457 -52.805 1.00 82.44 104 VAL A CA 1
ATOM 802 C C . VAL A 1 104 ? 19.886 -2.390 -53.353 1.00 82.44 104 VAL A C 1
ATOM 804 O O . VAL A 1 104 ? 20.093 -2.532 -54.559 1.00 82.44 104 VAL A O 1
ATOM 807 N N . ALA A 1 105 ? 20.884 -2.230 -52.480 1.00 73.62 105 ALA A N 1
ATOM 808 C CA . ALA A 1 105 ? 22.287 -2.171 -52.887 1.00 73.62 105 ALA A CA 1
ATOM 809 C C . ALA A 1 105 ? 22.786 -3.481 -53.519 1.00 73.62 105 ALA A C 1
ATOM 811 O O . ALA A 1 105 ? 23.662 -3.458 -54.385 1.00 73.62 105 ALA A O 1
ATOM 812 N N . ARG A 1 106 ? 22.236 -4.629 -53.104 1.00 71.94 106 ARG A N 1
ATOM 813 C CA . ARG A 1 106 ? 22.556 -5.931 -53.698 1.00 71.94 106 ARG A CA 1
ATOM 814 C C . ARG A 1 106 ? 22.016 -6.053 -55.128 1.00 71.94 106 ARG A C 1
ATOM 816 O O . ARG A 1 106 ? 22.751 -6.504 -55.999 1.00 71.94 106 ARG A O 1
ATOM 823 N N . TYR A 1 107 ? 20.790 -5.585 -55.381 1.00 71.06 107 TYR A N 1
ATOM 824 C CA . TYR A 1 107 ? 20.193 -5.578 -56.726 1.00 71.06 107 TYR A CA 1
ATOM 825 C C . TYR A 1 107 ? 20.931 -4.657 -57.711 1.00 71.06 107 TYR A C 1
ATOM 827 O O . TYR A 1 107 ? 21.074 -5.007 -58.879 1.00 71.06 107 TYR A O 1
ATOM 835 N N . GLN A 1 108 ? 21.429 -3.500 -57.257 1.00 69.75 108 GLN A N 1
ATOM 836 C CA . GLN A 1 108 ? 22.212 -2.586 -58.104 1.00 69.75 108 GLN A CA 1
ATOM 837 C C . GLN A 1 108 ? 23.550 -3.207 -58.538 1.00 69.75 108 GLN A C 1
ATOM 839 O O . GLN A 1 108 ? 23.939 -3.090 -59.697 1.00 69.75 108 GLN A O 1
ATOM 844 N N . ARG A 1 109 ? 24.216 -3.950 -57.643 1.00 66.38 109 ARG A N 1
ATOM 845 C CA . ARG A 1 109 ? 25.459 -4.672 -57.962 1.00 66.38 109 ARG A CA 1
ATOM 846 C C . ARG A 1 109 ? 25.278 -5.828 -58.945 1.00 66.38 109 ARG A C 1
ATOM 848 O O . ARG A 1 109 ? 26.189 -6.102 -59.712 1.00 66.38 109 ARG A O 1
ATOM 855 N N . GLU A 1 110 ? 24.132 -6.510 -58.942 1.00 64.56 110 GLU A N 1
ATOM 856 C CA . GLU A 1 110 ? 23.849 -7.561 -59.936 1.00 64.56 110 GLU A CA 1
ATOM 857 C C . GLU A 1 110 ? 23.685 -6.999 -61.362 1.00 64.56 110 GLU A C 1
ATOM 859 O O . GLU A 1 110 ? 23.898 -7.728 -62.332 1.00 64.56 110 GLU A O 1
ATOM 864 N N . GLN A 1 111 ? 23.343 -5.711 -61.500 1.00 63.03 111 GLN A N 1
ATOM 865 C CA . GLN A 1 111 ? 23.273 -5.019 -62.793 1.00 63.03 111 GLN A CA 1
ATOM 866 C C . GLN A 1 111 ? 24.640 -4.491 -63.261 1.00 63.03 111 GLN A C 1
ATOM 868 O O . GLN A 1 111 ? 24.919 -4.542 -64.460 1.00 63.03 111 GLN A O 1
ATOM 873 N N . ASP A 1 112 ? 25.511 -4.066 -62.341 1.00 62.06 112 ASP A N 1
ATOM 874 C CA . ASP A 1 112 ? 26.888 -3.651 -62.641 1.00 62.06 112 ASP A CA 1
ATOM 875 C C . ASP A 1 112 ? 27.844 -4.862 -62.691 1.00 62.06 112 ASP A C 1
ATOM 877 O O . ASP A 1 112 ? 28.607 -5.154 -61.768 1.00 62.06 112 ASP A O 1
ATOM 881 N N . GLN A 1 113 ? 27.830 -5.586 -63.815 1.00 54.72 113 GLN A N 1
ATOM 882 C CA . GLN A 1 113 ? 28.831 -6.611 -64.151 1.00 54.72 113 GLN A CA 1
ATOM 883 C C . GLN A 1 113 ? 30.198 -5.957 -64.429 1.00 54.72 113 GLN A C 1
ATOM 885 O O . GLN A 1 113 ? 30.564 -5.771 -65.589 1.00 54.72 113 GLN A O 1
ATOM 890 N N . GLY A 1 114 ? 30.956 -5.562 -63.403 1.00 54.81 114 GLY A N 1
ATOM 891 C CA . GLY A 1 114 ? 32.190 -4.806 -63.652 1.00 54.81 114 GLY A CA 1
ATOM 892 C C . GLY A 1 114 ? 33.330 -4.979 -62.666 1.00 54.81 114 GLY A C 1
ATOM 893 O O . GLY A 1 114 ? 34.440 -5.281 -63.097 1.00 54.81 114 GLY A O 1
ATOM 894 N N . ASP A 1 115 ? 33.104 -4.792 -61.368 1.00 58.06 115 ASP A N 1
ATOM 895 C CA . ASP A 1 115 ? 34.228 -4.528 -60.467 1.00 58.06 115 ASP A CA 1
ATOM 896 C C . ASP A 1 115 ? 34.126 -5.348 -59.176 1.00 58.06 115 ASP A C 1
ATOM 898 O O . ASP A 1 115 ? 33.278 -5.111 -58.323 1.00 58.06 115 ASP A O 1
ATOM 902 N N . GLN A 1 116 ? 35.002 -6.347 -59.035 1.00 63.16 116 GLN A N 1
ATOM 903 C CA . GLN A 1 116 ? 35.152 -7.164 -57.818 1.00 63.16 116 GLN A CA 1
ATOM 904 C C . GLN A 1 116 ? 36.058 -6.475 -56.781 1.00 63.16 116 GLN A C 1
ATOM 906 O O . GLN A 1 116 ? 36.672 -7.130 -55.936 1.00 63.16 116 GLN A O 1
ATOM 911 N N . THR A 1 117 ? 36.194 -5.153 -56.870 1.00 69.31 117 THR A N 1
ATOM 912 C CA . THR A 1 117 ? 37.035 -4.375 -55.968 1.00 69.31 117 THR A CA 1
ATOM 913 C C . THR A 1 117 ? 36.294 -4.156 -54.648 1.00 69.31 117 THR A C 1
ATOM 915 O O . THR A 1 117 ? 35.135 -3.756 -54.624 1.00 69.31 117 THR A O 1
ATOM 918 N N . PHE A 1 118 ? 36.966 -4.459 -53.538 1.00 64.88 118 PHE A N 1
ATOM 919 C CA . PHE A 1 118 ? 36.440 -4.317 -52.182 1.00 64.88 118 PHE A CA 1
ATOM 920 C C . PHE A 1 118 ? 35.939 -2.893 -51.902 1.00 64.88 118 PHE A C 1
ATOM 922 O O . PHE A 1 118 ? 36.727 -1.948 -51.951 1.00 64.88 118 PHE A O 1
ATOM 929 N N . ASP A 1 119 ? 34.654 -2.758 -51.571 1.00 72.06 119 ASP A N 1
ATOM 930 C CA . ASP A 1 119 ? 34.014 -1.478 -51.261 1.00 72.06 119 ASP A CA 1
ATOM 931 C C . ASP A 1 119 ? 33.996 -1.220 -49.736 1.00 72.06 119 ASP A C 1
ATOM 933 O O . ASP A 1 119 ? 33.338 -1.954 -48.988 1.00 72.06 119 ASP A O 1
ATOM 937 N N . PRO A 1 120 ? 34.679 -0.170 -49.238 1.00 73.31 120 PRO A N 1
ATOM 938 C CA . PRO A 1 120 ? 34.620 0.235 -47.834 1.00 73.31 120 PRO A CA 1
ATOM 939 C C . PRO A 1 120 ? 33.200 0.496 -47.308 1.00 73.31 120 PRO A C 1
ATOM 941 O O . PRO A 1 120 ? 32.959 0.289 -46.118 1.00 73.31 120 PRO A O 1
ATOM 944 N N . LEU A 1 121 ? 32.251 0.909 -48.159 1.00 71.06 121 LEU A N 1
ATOM 945 C CA . LEU A 1 121 ? 30.859 1.112 -47.743 1.00 71.06 121 LEU A CA 1
ATOM 946 C C . LEU A 1 121 ? 30.149 -0.214 -47.428 1.00 71.06 121 LEU A C 1
ATOM 948 O O . LEU A 1 121 ? 29.211 -0.231 -46.631 1.00 71.06 121 LEU A O 1
ATOM 952 N N . GLU A 1 122 ? 30.581 -1.340 -48.004 1.00 71.06 122 GLU A N 1
ATOM 953 C CA . GLU A 1 122 ? 30.029 -2.654 -47.659 1.00 71.06 122 GLU A CA 1
ATOM 954 C C . GLU A 1 122 ? 30.417 -3.074 -46.244 1.00 71.06 122 GLU A C 1
ATOM 956 O O . GLU A 1 122 ? 29.567 -3.561 -45.498 1.00 71.06 122 GLU A O 1
ATOM 961 N N . LEU A 1 123 ? 31.674 -2.849 -45.851 1.00 76.12 123 LEU A N 1
ATOM 962 C CA . LEU A 1 123 ? 32.110 -3.110 -44.480 1.00 76.12 123 LEU A CA 1
ATOM 963 C C . LEU A 1 123 ? 31.326 -2.287 -43.462 1.00 76.12 123 LEU A C 1
ATOM 965 O O . LEU A 1 123 ? 30.950 -2.820 -42.417 1.00 76.12 123 LEU A O 1
ATOM 969 N N . ASP A 1 124 ? 31.095 -1.008 -43.762 1.00 79.69 124 ASP A N 1
ATOM 970 C CA . ASP A 1 124 ? 30.354 -0.112 -42.877 1.00 79.69 124 ASP A CA 1
ATOM 971 C C . ASP A 1 124 ? 28.928 -0.640 -42.651 1.00 79.69 124 ASP A C 1
ATOM 973 O O . ASP A 1 124 ? 28.514 -0.819 -41.510 1.00 79.69 124 ASP A O 1
ATOM 977 N N . ARG A 1 125 ? 28.241 -1.072 -43.718 1.00 74.62 125 ARG A N 1
ATOM 978 C CA . ARG A 1 125 ? 26.898 -1.689 -43.648 1.00 74.62 125 ARG A CA 1
ATOM 979 C C . ARG A 1 125 ? 26.847 -3.006 -42.861 1.00 74.62 125 ARG A C 1
ATOM 981 O O . ARG A 1 125 ? 25.879 -3.295 -42.161 1.00 74.62 125 ARG A O 1
ATOM 988 N N . PHE A 1 126 ? 27.869 -3.857 -42.960 1.00 75.56 126 PHE A N 1
ATOM 989 C CA . PHE A 1 126 ? 27.920 -5.072 -42.131 1.00 75.56 126 PHE A CA 1
ATOM 990 C C . PHE A 1 126 ? 28.191 -4.743 -40.656 1.00 75.56 126 PHE A C 1
ATOM 992 O O . PHE A 1 126 ? 27.648 -5.399 -39.761 1.00 75.56 126 PHE A O 1
ATOM 999 N N . SER A 1 127 ? 29.001 -3.715 -40.405 1.00 85.50 127 SER A N 1
ATOM 1000 C CA . SER A 1 127 ? 29.295 -3.213 -39.065 1.00 85.50 127 SER A CA 1
ATOM 1001 C C . SER A 1 127 ? 28.049 -2.611 -38.401 1.00 85.50 127 SER A C 1
ATOM 1003 O O . SER A 1 127 ? 27.751 -2.952 -37.254 1.00 85.50 127 SER A O 1
ATOM 1005 N N . THR A 1 128 ? 27.263 -1.799 -39.119 1.00 87.00 128 THR A N 1
ATOM 1006 C CA . THR A 1 128 ? 26.024 -1.178 -38.609 1.00 87.00 128 THR A CA 1
ATOM 1007 C C . THR A 1 128 ? 24.982 -2.223 -38.204 1.00 87.00 128 THR A C 1
ATOM 1009 O O . THR A 1 128 ? 24.423 -2.143 -37.108 1.00 87.00 128 THR A O 1
ATOM 1012 N N . LEU A 1 129 ? 24.769 -3.266 -39.015 1.00 86.56 129 LEU A N 1
ATOM 1013 C CA . LEU A 1 129 ? 23.853 -4.366 -38.681 1.00 86.56 129 LEU A CA 1
ATOM 1014 C C . LEU A 1 129 ? 24.291 -5.136 -37.430 1.00 86.56 129 LEU A C 1
ATOM 1016 O O . LEU A 1 129 ? 23.468 -5.456 -36.568 1.00 86.56 129 LEU A O 1
ATOM 1020 N N . GLN A 1 130 ? 25.589 -5.415 -37.295 1.00 87.38 130 GLN A N 1
ATOM 1021 C CA . GLN A 1 130 ? 26.115 -6.065 -36.094 1.00 87.38 130 GLN A CA 1
ATOM 1022 C C . GLN A 1 130 ? 25.965 -5.181 -34.851 1.00 87.38 130 GLN A C 1
ATOM 1024 O O . GLN A 1 130 ? 25.629 -5.692 -33.780 1.00 87.38 130 GLN A O 1
ATOM 1029 N N . GLN A 1 131 ? 26.177 -3.869 -34.975 1.00 91.06 131 GLN A N 1
ATOM 1030 C CA . GLN A 1 131 ? 25.955 -2.913 -33.888 1.00 91.06 131 GLN A CA 1
ATOM 1031 C C . GLN A 1 131 ? 24.481 -2.873 -33.463 1.00 91.06 131 GLN A C 1
ATOM 1033 O O . GLN A 1 131 ? 24.196 -2.959 -32.269 1.00 91.06 131 GLN A O 1
ATOM 1038 N N . LEU A 1 132 ? 23.546 -2.825 -34.417 1.00 90.94 132 LEU A N 1
ATOM 1039 C CA . LEU A 1 132 ? 22.107 -2.847 -34.138 1.00 90.94 132 LEU A CA 1
ATOM 1040 C C . LEU A 1 132 ? 21.669 -4.159 -33.478 1.00 90.94 132 LEU A C 1
ATOM 1042 O O . LEU A 1 132 ? 20.935 -4.129 -32.495 1.00 90.94 132 LEU A O 1
ATOM 1046 N N . SER A 1 133 ? 22.167 -5.307 -33.946 1.00 91.94 133 SER A N 1
ATOM 1047 C CA . SER A 1 133 ? 21.883 -6.610 -33.328 1.00 91.94 133 SER A CA 1
ATOM 1048 C C . SER A 1 133 ? 22.362 -6.684 -31.873 1.00 91.94 133 SER A C 1
ATOM 1050 O O . SER A 1 133 ? 21.636 -7.175 -31.006 1.00 91.94 133 SER A O 1
ATOM 1052 N N . ARG A 1 134 ? 23.559 -6.158 -31.577 1.00 92.31 134 ARG A N 1
ATOM 1053 C CA . ARG A 1 134 ? 24.065 -6.072 -30.197 1.00 92.31 134 ARG A CA 1
ATOM 1054 C C . ARG A 1 134 ? 23.196 -5.158 -29.337 1.00 92.31 134 ARG A C 1
ATOM 1056 O O . ARG A 1 134 ? 22.815 -5.565 -28.245 1.00 92.31 134 ARG A O 1
ATOM 1063 N N . ALA A 1 135 ? 22.838 -3.982 -29.849 1.00 92.62 135 ALA A N 1
ATOM 1064 C CA . ALA A 1 135 ? 22.001 -3.018 -29.140 1.00 92.62 135 ALA A CA 1
ATOM 1065 C C . ALA A 1 135 ? 20.579 -3.552 -28.858 1.00 92.62 135 ALA A C 1
ATOM 1067 O O . ALA A 1 135 ? 20.015 -3.286 -27.794 1.00 92.62 135 ALA A O 1
ATOM 1068 N N . LEU A 1 136 ? 20.017 -4.350 -29.774 1.00 93.44 136 LEU A N 1
ATOM 1069 C CA . LEU A 1 136 ? 18.736 -5.037 -29.584 1.00 93.44 136 LEU A CA 1
ATOM 1070 C C . LEU A 1 136 ? 18.819 -6.120 -28.505 1.00 93.44 136 LEU A C 1
ATOM 1072 O O . LEU A 1 136 ? 17.938 -6.195 -27.651 1.00 93.44 136 LEU A O 1
ATOM 1076 N N . ASN A 1 137 ? 19.876 -6.937 -28.516 1.00 92.69 137 ASN A N 1
ATOM 1077 C CA . ASN A 1 137 ? 20.090 -7.957 -27.487 1.00 92.69 137 ASN A CA 1
ATOM 1078 C C . ASN A 1 137 ? 20.300 -7.337 -26.098 1.00 92.69 137 ASN A C 1
ATOM 1080 O O . ASN A 1 137 ? 19.776 -7.858 -25.116 1.00 92.69 137 ASN A O 1
ATOM 1084 N N . GLU A 1 138 ? 21.016 -6.214 -26.015 1.00 93.88 138 GLU A N 1
ATOM 1085 C CA . GLU A 1 138 ? 21.167 -5.439 -24.779 1.00 93.88 138 GLU A CA 1
ATOM 1086 C C . GLU A 1 138 ? 19.812 -4.908 -24.294 1.00 93.88 138 GLU A C 1
ATOM 1088 O O . GLU A 1 138 ? 19.424 -5.160 -23.158 1.00 93.88 138 GLU A O 1
ATOM 1093 N N . SER A 1 139 ? 19.019 -4.300 -25.181 1.00 94.00 139 SER A N 1
ATOM 1094 C CA . SER A 1 139 ? 17.679 -3.801 -24.833 1.00 94.00 139 SER A CA 1
ATOM 1095 C C . SER A 1 139 ? 16.714 -4.921 -24.415 1.00 94.00 139 SER A C 1
ATOM 1097 O O . SER A 1 139 ? 15.852 -4.716 -23.562 1.00 94.00 139 SER A O 1
ATOM 1099 N N . ALA A 1 140 ? 16.847 -6.119 -24.990 1.00 91.56 140 ALA A N 1
ATOM 1100 C CA . ALA A 1 140 ? 16.077 -7.292 -24.581 1.00 91.56 140 ALA A CA 1
ATOM 1101 C C . ALA A 1 140 ? 16.488 -7.796 -23.185 1.00 91.56 140 ALA A C 1
ATOM 1103 O O . ALA A 1 140 ? 15.622 -8.159 -22.386 1.00 91.56 140 ALA A O 1
ATOM 1104 N N . ALA A 1 141 ? 17.788 -7.781 -22.870 1.00 92.81 141 ALA A N 1
ATOM 1105 C CA . ALA A 1 141 ? 18.288 -8.102 -21.535 1.00 92.81 141 ALA A CA 1
ATOM 1106 C C . ALA A 1 141 ? 17.826 -7.067 -20.491 1.00 92.81 141 ALA A C 1
ATOM 1108 O O . ALA A 1 141 ? 17.360 -7.459 -19.419 1.00 92.81 141 ALA A O 1
ATOM 1109 N N . ASP A 1 142 ? 17.861 -5.773 -20.831 1.00 94.69 142 ASP A N 1
ATOM 1110 C CA . ASP A 1 142 ? 17.344 -4.680 -19.995 1.00 94.69 142 ASP A CA 1
ATOM 1111 C C . ASP A 1 142 ? 15.862 -4.887 -19.653 1.00 94.69 142 ASP A C 1
ATOM 1113 O O . ASP A 1 142 ? 15.461 -4.780 -18.492 1.00 94.69 142 ASP A O 1
ATOM 1117 N N . LEU A 1 143 ? 15.039 -5.230 -20.653 1.00 94.38 143 LEU A N 1
ATOM 1118 C CA . LEU A 1 143 ? 13.615 -5.514 -20.454 1.00 94.38 143 LEU A CA 1
ATOM 1119 C C . LEU A 1 143 ? 13.391 -6.698 -19.508 1.00 94.38 143 LEU A C 1
ATOM 1121 O O . LEU A 1 143 ? 12.528 -6.616 -18.634 1.00 94.38 143 LEU A O 1
ATOM 1125 N N . GLY A 1 144 ? 14.175 -7.771 -19.645 1.00 92.50 144 GLY A N 1
ATOM 1126 C CA . GLY A 1 144 ? 14.122 -8.908 -18.724 1.00 92.50 144 GLY A CA 1
ATOM 1127 C C . GLY A 1 144 ? 14.495 -8.515 -17.290 1.00 92.50 144 GLY A C 1
ATOM 1128 O O . GLY A 1 144 ? 13.818 -8.909 -16.339 1.00 92.50 144 GLY A O 1
ATOM 1129 N N . GLY A 1 145 ? 15.525 -7.679 -17.126 1.00 94.44 145 GLY A N 1
ATOM 1130 C CA . GLY A 1 145 ? 15.919 -7.132 -15.826 1.00 94.44 145 GLY A CA 1
ATOM 1131 C C . GLY A 1 145 ? 14.814 -6.291 -15.182 1.00 94.44 145 GLY A C 1
ATOM 1132 O O . GLY A 1 145 ? 14.480 -6.494 -14.014 1.00 94.44 145 GLY A O 1
ATOM 1133 N N . LEU A 1 146 ? 14.191 -5.393 -15.951 1.00 95.31 146 LEU A N 1
ATOM 1134 C CA . LEU A 1 146 ? 13.095 -4.543 -15.475 1.00 95.31 146 LEU A CA 1
ATOM 1135 C C . LEU A 1 146 ? 11.848 -5.344 -15.102 1.00 95.31 146 LEU A C 1
ATOM 1137 O O . LEU A 1 146 ? 11.212 -5.038 -14.096 1.00 95.31 146 LEU A O 1
ATOM 1141 N N . GLN A 1 147 ? 11.516 -6.388 -15.865 1.00 93.88 147 GLN A N 1
ATOM 1142 C CA . GLN A 1 147 ? 10.434 -7.306 -15.505 1.00 93.88 147 GLN A CA 1
ATOM 1143 C C . GLN A 1 147 ? 10.690 -7.978 -14.151 1.00 93.88 147 GLN A C 1
ATOM 1145 O O . GLN A 1 147 ? 9.780 -8.038 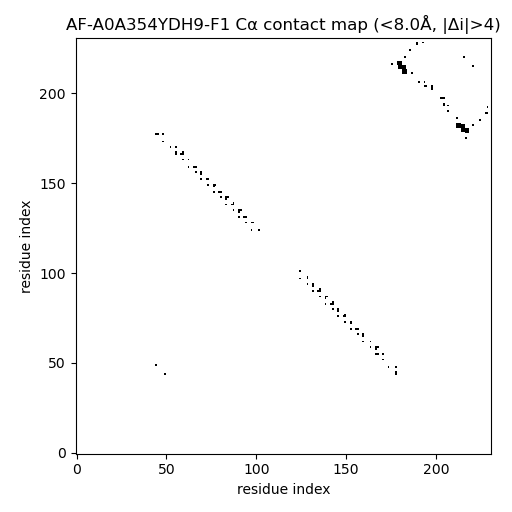-13.328 1.00 93.88 147 GLN A O 1
ATOM 1150 N N . GLY A 1 148 ? 11.924 -8.422 -13.889 1.00 95.69 148 GLY A N 1
ATOM 1151 C CA . GLY A 1 148 ? 12.303 -8.993 -12.594 1.00 95.69 148 GLY A CA 1
ATOM 1152 C C . GLY A 1 148 ? 12.163 -8.000 -11.436 1.00 95.69 148 GLY A C 1
ATOM 1153 O O . GLY A 1 148 ? 11.632 -8.351 -10.385 1.00 95.69 148 GLY A O 1
ATOM 1154 N N . VAL A 1 149 ? 12.577 -6.744 -11.638 1.00 96.00 149 VAL A N 1
ATOM 1155 C CA . VAL A 1 149 ? 12.408 -5.674 -10.638 1.00 96.00 149 VAL A CA 1
ATOM 1156 C C . VAL A 1 149 ? 10.927 -5.392 -10.370 1.00 96.00 149 VAL A C 1
ATOM 1158 O O . VAL A 1 149 ? 10.529 -5.257 -9.215 1.00 96.00 149 VAL A O 1
ATOM 1161 N N . LEU A 1 150 ? 10.097 -5.316 -11.414 1.00 95.56 150 LEU A N 1
ATOM 1162 C CA . LEU A 1 150 ? 8.657 -5.085 -11.270 1.00 95.56 150 LEU A CA 1
ATOM 1163 C C . LEU A 1 150 ? 7.956 -6.234 -10.531 1.00 95.56 150 LEU A C 1
ATOM 1165 O O . LEU A 1 150 ? 7.094 -5.966 -9.695 1.00 95.56 150 LEU A O 1
ATOM 1169 N N . ASP A 1 151 ? 8.336 -7.487 -10.800 1.00 96.19 151 ASP A N 1
ATOM 1170 C CA . ASP A 1 151 ? 7.806 -8.658 -10.087 1.00 96.19 151 ASP A CA 1
ATOM 1171 C C . ASP A 1 151 ? 8.175 -8.619 -8.595 1.00 96.19 151 ASP A C 1
ATOM 1173 O O . ASP A 1 151 ? 7.317 -8.812 -7.732 1.00 96.19 151 ASP A O 1
ATOM 1177 N N . ASP A 1 152 ? 9.426 -8.288 -8.269 1.00 96.31 152 ASP A N 1
ATOM 1178 C CA . ASP A 1 152 ? 9.867 -8.154 -6.879 1.00 96.31 152 ASP A CA 1
ATOM 1179 C C . ASP A 1 152 ? 9.117 -7.031 -6.139 1.00 96.31 152 ASP A C 1
ATOM 1181 O O . ASP A 1 152 ? 8.584 -7.248 -5.048 1.00 96.31 152 ASP A O 1
ATOM 1185 N N . LEU A 1 153 ? 8.972 -5.856 -6.760 1.00 95.56 153 LEU A N 1
ATOM 1186 C CA . LEU A 1 153 ? 8.179 -4.756 -6.203 1.00 95.56 153 LEU A CA 1
ATOM 1187 C C . LEU A 1 153 ? 6.711 -5.144 -5.99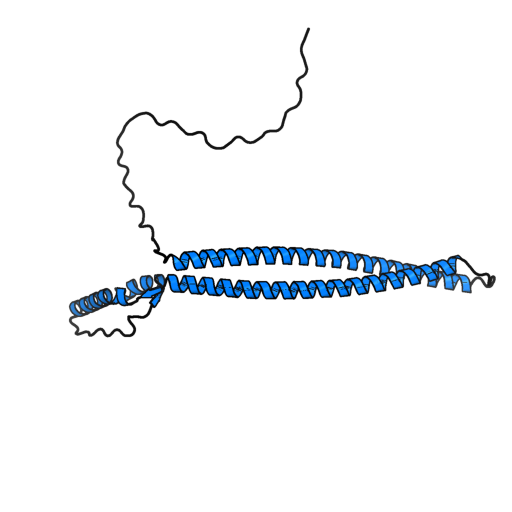3 1.00 95.56 153 LEU A C 1
ATOM 1189 O O . LEU A 1 153 ? 6.133 -4.795 -4.963 1.00 95.56 153 LEU A O 1
ATOM 1193 N N . SER A 1 154 ? 6.113 -5.883 -6.933 1.00 94.88 154 SER A N 1
ATOM 1194 C CA . SER A 1 154 ? 4.736 -6.373 -6.803 1.00 94.88 154 SER A CA 1
ATOM 1195 C C . SER A 1 154 ? 4.589 -7.286 -5.587 1.00 94.88 154 SER A C 1
ATOM 1197 O O . SER A 1 154 ? 3.706 -7.077 -4.756 1.00 94.88 154 SER A O 1
ATOM 1199 N N . ARG A 1 155 ? 5.497 -8.255 -5.420 1.00 95.94 155 ARG A N 1
ATOM 1200 C CA . ARG A 1 155 ? 5.486 -9.174 -4.270 1.00 95.94 155 ARG A CA 1
ATOM 1201 C C . ARG A 1 155 ? 5.676 -8.438 -2.944 1.00 95.94 155 ARG A C 1
ATOM 1203 O O . ARG A 1 155 ? 5.013 -8.757 -1.955 1.00 95.94 155 ARG A O 1
ATOM 1210 N N . GLN A 1 156 ? 6.566 -7.445 -2.907 1.00 94.38 156 GLN A N 1
ATOM 1211 C CA . GLN A 1 156 ? 6.766 -6.606 -1.723 1.00 94.38 156 GLN A CA 1
ATOM 1212 C C . GLN A 1 156 ? 5.511 -5.790 -1.387 1.00 94.38 156 GLN A C 1
ATOM 1214 O O . GLN A 1 156 ? 5.144 -5.686 -0.214 1.00 94.38 156 GLN A O 1
ATOM 1219 N N . TYR A 1 157 ? 4.835 -5.244 -2.399 1.00 95.06 157 TYR A N 1
ATOM 1220 C CA . TYR A 1 157 ? 3.587 -4.501 -2.238 1.00 95.06 157 TYR A CA 1
ATOM 1221 C C . TYR A 1 157 ? 2.469 -5.384 -1.663 1.00 95.06 157 TYR A C 1
ATOM 1223 O O . TYR A 1 157 ? 1.846 -5.010 -0.667 1.00 95.06 157 TYR A O 1
ATOM 1231 N N . ASP A 1 158 ? 2.285 -6.592 -2.202 1.00 94.75 158 ASP A N 1
ATOM 1232 C CA . ASP A 1 158 ? 1.303 -7.562 -1.701 1.00 94.75 158 ASP A CA 1
ATOM 1233 C C . ASP A 1 158 ? 1.574 -7.953 -0.243 1.00 94.75 158 ASP A C 1
ATOM 1235 O O . ASP A 1 158 ? 0.660 -7.989 0.586 1.00 94.75 158 ASP A O 1
ATOM 1239 N N . SER A 1 159 ? 2.843 -8.188 0.108 1.00 95.06 159 SER A N 1
ATOM 1240 C CA . SER A 1 159 ? 3.228 -8.485 1.490 1.00 95.06 159 SER A CA 1
ATOM 1241 C C . SER A 1 159 ? 2.885 -7.336 2.444 1.00 95.06 159 SER A C 1
ATOM 1243 O O . SER A 1 159 ? 2.455 -7.590 3.572 1.00 95.06 159 SER A O 1
ATOM 1245 N N . LEU A 1 160 ? 3.079 -6.080 2.029 1.00 94.06 160 LEU A N 1
ATOM 1246 C CA . LEU A 1 160 ? 2.752 -4.911 2.851 1.00 94.06 160 LEU A CA 1
ATOM 1247 C C . LEU A 1 160 ? 1.243 -4.741 3.027 1.00 94.06 160 LEU A C 1
ATOM 1249 O O . LEU A 1 160 ? 0.793 -4.455 4.136 1.00 94.06 160 LEU A O 1
ATOM 1253 N N . LEU A 1 161 ? 0.456 -4.972 1.974 1.00 94.19 161 LEU A N 1
ATOM 1254 C CA . LEU A 1 161 ? -1.005 -4.945 2.060 1.00 94.19 161 LEU A CA 1
ATOM 1255 C C . LEU A 1 161 ? -1.543 -6.015 3.013 1.00 94.19 161 LEU A C 1
ATOM 1257 O O . LEU A 1 161 ? -2.431 -5.735 3.820 1.00 94.19 161 LEU A O 1
ATOM 1261 N N . GLN A 1 162 ? -0.985 -7.227 2.977 1.00 95.44 162 GLN A N 1
ATOM 1262 C CA . GLN A 1 162 ? -1.366 -8.286 3.915 1.00 95.44 162 GLN A CA 1
ATOM 1263 C C . GLN A 1 162 ? -1.049 -7.905 5.366 1.00 95.44 162 GLN A C 1
ATOM 1265 O O . GLN A 1 162 ? -1.868 -8.145 6.255 1.00 95.44 162 GLN A O 1
ATOM 1270 N N . GLN A 1 163 ? 0.112 -7.295 5.619 1.00 93.44 163 GLN A N 1
ATOM 1271 C CA . GLN A 1 163 ? 0.479 -6.811 6.953 1.00 93.44 163 GLN A CA 1
ATOM 1272 C C . GLN A 1 163 ? -0.467 -5.701 7.430 1.00 93.44 163 GLN A C 1
ATOM 1274 O O . GLN A 1 163 ? -1.002 -5.788 8.535 1.00 93.44 163 GLN A O 1
ATOM 1279 N N . GLN A 1 164 ? -0.754 -4.716 6.576 1.00 95.06 164 GLN A N 1
ATOM 1280 C CA . GLN A 1 164 ? -1.707 -3.648 6.876 1.00 95.06 164 GLN A CA 1
ATOM 1281 C C . GLN A 1 164 ? -3.111 -4.199 7.173 1.00 95.06 164 GLN A C 1
ATOM 1283 O O . GLN A 1 164 ? -3.761 -3.756 8.120 1.00 95.06 164 GLN A O 1
ATOM 1288 N N . SER A 1 165 ? -3.578 -5.184 6.398 1.00 94.12 165 SER A N 1
ATOM 1289 C CA . SER A 1 165 ? -4.886 -5.817 6.602 1.00 94.12 165 SER A CA 1
ATOM 1290 C C . SER A 1 165 ? -4.992 -6.500 7.967 1.00 94.12 165 SER A C 1
ATOM 1292 O O . SER A 1 165 ? -6.049 -6.430 8.599 1.00 94.12 165 SER A O 1
ATOM 1294 N N . ARG A 1 166 ? -3.918 -7.153 8.434 1.00 94.00 166 ARG A N 1
ATOM 1295 C CA . ARG A 1 166 ? -3.885 -7.788 9.763 1.00 94.00 166 ARG A CA 1
ATOM 1296 C C . ARG A 1 166 ? -4.032 -6.749 10.868 1.00 94.00 166 ARG A C 1
ATOM 1298 O O . ARG A 1 166 ? -4.954 -6.861 11.668 1.00 94.00 166 ARG A O 1
ATOM 1305 N N . VAL A 1 167 ? -3.228 -5.686 10.830 1.00 93.31 167 VAL A N 1
ATOM 1306 C CA . VAL A 1 167 ? -3.305 -4.597 11.819 1.00 93.31 167 VAL A CA 1
ATOM 1307 C C . VAL A 1 167 ? -4.665 -3.901 11.790 1.00 93.31 167 VAL A C 1
ATOM 1309 O O . VAL A 1 167 ? -5.230 -3.602 12.838 1.00 93.31 167 VAL A O 1
ATOM 1312 N N . SER A 1 168 ? -5.250 -3.695 10.607 1.00 91.38 168 SER A N 1
ATOM 1313 C CA . SER A 1 168 ? -6.602 -3.136 10.492 1.00 91.38 168 SER A CA 1
ATOM 1314 C C . SER A 1 168 ? -7.664 -4.034 11.135 1.00 91.38 168 SER A C 1
ATOM 1316 O O . SER A 1 168 ? -8.589 -3.521 11.764 1.00 91.38 168 SER A O 1
ATOM 1318 N N . SER A 1 169 ? -7.539 -5.356 10.987 1.00 93.38 169 SER A N 1
ATOM 1319 C CA . SER A 1 169 ? -8.470 -6.317 11.595 1.00 93.38 169 SER A CA 1
ATOM 1320 C C . SER A 1 169 ? -8.324 -6.320 13.117 1.00 93.38 169 SER A C 1
ATOM 1322 O O . SER A 1 169 ? -9.315 -6.223 13.834 1.00 93.38 169 SER A O 1
ATOM 1324 N N . GLU A 1 170 ? -7.087 -6.324 13.620 1.00 91.44 170 GLU A N 1
ATOM 1325 C CA . GLU A 1 170 ? -6.797 -6.252 15.057 1.00 91.44 170 GLU A CA 1
ATOM 1326 C C . GLU A 1 170 ? -7.311 -4.948 15.686 1.00 91.44 170 GLU A C 1
ATOM 1328 O O . GLU A 1 170 ? -7.893 -4.968 16.775 1.00 91.44 170 GLU A O 1
ATOM 1333 N N . LEU A 1 171 ? -7.179 -3.824 14.971 1.00 91.06 171 LEU A N 1
ATOM 1334 C CA . LEU A 1 171 ? -7.735 -2.531 15.369 1.00 91.06 171 LEU A CA 1
ATOM 1335 C C . LEU A 1 171 ? -9.262 -2.613 15.474 1.00 91.06 171 LEU A C 1
ATOM 1337 O O . LEU A 1 171 ? -9.832 -2.235 16.501 1.00 91.06 171 LEU A O 1
ATOM 1341 N N . GLN A 1 172 ? -9.925 -3.127 14.435 1.00 90.31 172 GLN A N 1
ATOM 1342 C CA . GLN A 1 172 ? -11.378 -3.278 14.411 1.00 90.31 172 GLN A CA 1
ATOM 1343 C C . GLN A 1 172 ? -11.865 -4.171 15.558 1.00 90.31 172 GLN A C 1
ATOM 1345 O O . GLN A 1 172 ? -12.760 -3.774 16.304 1.00 90.31 172 GLN A O 1
ATOM 1350 N N . ASP A 1 173 ? -11.243 -5.332 15.756 1.00 89.00 173 ASP A N 1
ATOM 1351 C CA . ASP A 1 173 ? -11.587 -6.261 16.834 1.00 89.00 173 ASP A CA 1
ATOM 1352 C C . ASP A 1 173 ? -11.353 -5.653 18.221 1.00 89.00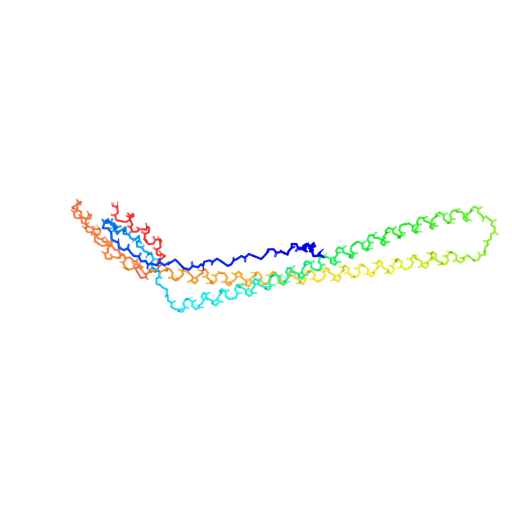 173 ASP A C 1
ATOM 1354 O O . ASP A 1 173 ? -12.104 -5.914 19.166 1.00 89.00 173 ASP A O 1
ATOM 1358 N N . GLY A 1 174 ? -10.299 -4.848 18.369 1.00 86.88 174 GLY A N 1
ATOM 1359 C CA . GLY A 1 174 ? -10.014 -4.094 19.585 1.00 86.88 174 GLY A CA 1
ATOM 1360 C C . GLY A 1 174 ? -11.093 -3.053 19.887 1.00 86.88 174 GLY A C 1
ATOM 1361 O O . GLY A 1 174 ? -11.577 -2.978 21.019 1.00 86.88 174 GLY A O 1
ATOM 1362 N N . LEU A 1 175 ? -11.516 -2.290 18.875 1.00 86.69 175 LEU A N 1
ATOM 1363 C CA . LEU A 1 175 ? -12.586 -1.294 18.993 1.00 86.69 175 LEU A CA 1
ATOM 1364 C C . LEU A 1 175 ? -13.950 -1.926 19.281 1.00 86.69 175 LEU A C 1
ATOM 1366 O O . LEU A 1 175 ? -14.697 -1.406 20.110 1.00 86.69 175 LEU A O 1
ATOM 1370 N N . MET A 1 176 ? -14.270 -3.050 18.637 1.00 85.62 176 MET A N 1
ATOM 1371 C CA . MET A 1 176 ? -15.515 -3.774 18.893 1.00 85.62 176 MET A CA 1
ATOM 1372 C C . MET A 1 176 ? -15.576 -4.240 20.347 1.00 85.62 176 MET A C 1
ATOM 1374 O O . MET A 1 176 ? -16.553 -3.953 21.036 1.00 85.62 176 MET A O 1
ATOM 1378 N N . ARG A 1 177 ? -14.497 -4.857 20.850 1.00 83.94 177 ARG A N 1
ATOM 1379 C CA . ARG A 1 177 ? -14.385 -5.290 22.253 1.00 83.94 177 ARG A CA 1
ATOM 1380 C C . ARG A 1 177 ? -14.504 -4.135 23.240 1.00 83.94 177 ARG A C 1
ATOM 1382 O O . ARG A 1 177 ? -15.172 -4.259 24.259 1.00 83.94 177 ARG A O 1
ATOM 1389 N N . ALA A 1 178 ? -13.902 -2.993 22.932 1.00 83.00 178 ALA A N 1
ATOM 1390 C CA . ALA A 1 178 ? -13.967 -1.808 23.782 1.00 83.00 178 ALA A CA 1
ATOM 1391 C C . ALA A 1 178 ? -15.378 -1.251 23.991 1.00 83.00 178 ALA A C 1
ATOM 1393 O O . ALA A 1 178 ? -15.637 -0.568 24.983 1.00 83.00 178 ALA A O 1
ATOM 1394 N N . ARG A 1 179 ? -16.267 -1.504 23.031 1.00 81.81 179 ARG A N 1
ATOM 1395 C CA . ARG A 1 179 ? -17.643 -1.015 23.022 1.00 81.81 179 ARG A CA 1
ATOM 1396 C C . ARG A 1 179 ? -18.632 -2.016 23.613 1.00 81.81 179 ARG A C 1
ATOM 1398 O O . ARG A 1 179 ? -19.808 -1.675 23.767 1.00 81.81 179 ARG A O 1
ATOM 1405 N N . MET A 1 180 ? -18.177 -3.226 23.936 1.00 86.94 180 MET A N 1
ATOM 1406 C CA . MET A 1 180 ? -19.034 -4.227 24.551 1.00 86.94 180 MET A CA 1
ATOM 1407 C C . MET A 1 180 ? -19.301 -3.885 26.017 1.00 86.94 180 MET A C 1
ATOM 1409 O O . MET A 1 180 ? -18.437 -3.393 26.745 1.00 86.94 180 MET A O 1
ATOM 1413 N N . VAL A 1 181 ? -20.539 -4.122 26.435 1.00 84.50 181 VAL A N 1
ATOM 1414 C CA . VAL A 1 181 ? -21.029 -3.896 27.793 1.00 84.50 181 VAL A CA 1
ATOM 1415 C C . VAL A 1 181 ? -21.760 -5.144 28.287 1.00 84.50 181 VAL A C 1
ATOM 1417 O O . VAL A 1 181 ? -22.417 -5.818 27.490 1.00 84.50 181 VAL A O 1
ATOM 1420 N N . PRO A 1 182 ? -21.665 -5.481 29.585 1.00 86.88 182 PRO A N 1
ATOM 1421 C CA . PRO A 1 182 ? -22.344 -6.651 30.128 1.00 86.88 182 PRO A CA 1
ATOM 1422 C C . PRO A 1 182 ? -23.864 -6.480 30.040 1.00 86.88 182 PRO A C 1
ATOM 1424 O O . PRO A 1 182 ? -24.408 -5.449 30.447 1.00 86.88 182 PRO A O 1
ATOM 1427 N N . PHE A 1 183 ? -24.559 -7.513 29.557 1.00 88.25 183 PHE A N 1
ATOM 1428 C CA . PHE A 1 183 ? -26.023 -7.517 29.465 1.00 88.25 183 PHE A CA 1
ATOM 1429 C C . PHE A 1 183 ? -26.705 -7.422 30.841 1.00 88.25 183 PHE A C 1
ATOM 1431 O O . PHE A 1 183 ? -27.824 -6.921 30.959 1.00 88.25 183 PHE A O 1
ATOM 1438 N N . GLU A 1 184 ? -26.019 -7.858 31.900 1.00 89.75 184 GLU A N 1
ATOM 1439 C CA . GLU A 1 184 ? -26.512 -7.874 33.278 1.00 89.75 184 GLU A CA 1
ATOM 1440 C C . GLU A 1 184 ? -27.101 -6.533 33.739 1.00 89.75 184 GLU A C 1
ATOM 1442 O O . GLU A 1 184 ? -28.125 -6.516 34.426 1.00 89.75 184 GLU A O 1
ATOM 1447 N N . GLY A 1 185 ? -26.529 -5.406 33.300 1.00 85.38 185 GLY A N 1
ATOM 1448 C CA . GLY A 1 185 ? -27.029 -4.073 33.648 1.00 85.38 185 GLY A CA 1
ATOM 1449 C C . GLY A 1 185 ? -28.489 -3.828 33.238 1.00 85.38 185 GLY A C 1
ATOM 1450 O O . GLY A 1 185 ? -29.173 -3.007 33.850 1.00 85.38 185 GLY A O 1
ATOM 1451 N N . LEU A 1 186 ? -29.000 -4.567 32.249 1.00 86.88 186 LEU A N 1
ATOM 1452 C CA . LEU A 1 186 ? -30.373 -4.451 31.761 1.00 86.88 186 LEU A CA 1
ATOM 1453 C C . LEU A 1 186 ? -31.367 -5.356 32.514 1.00 86.88 186 LEU A C 1
ATOM 1455 O O . LEU A 1 186 ? -32.575 -5.105 32.509 1.00 86.88 186 LEU A O 1
ATOM 1459 N N . VAL A 1 187 ? -30.877 -6.381 33.218 1.00 89.62 187 VAL A N 1
ATOM 1460 C CA . VAL A 1 187 ? -31.698 -7.398 33.900 1.00 89.62 187 VAL A CA 1
ATOM 1461 C C . VAL A 1 187 ? -32.690 -6.804 34.911 1.00 89.62 187 VAL A C 1
ATOM 1463 O O . VAL A 1 187 ? -33.866 -7.189 34.876 1.00 89.62 187 VAL A O 1
ATOM 1466 N N . PRO A 1 188 ? -32.305 -5.862 35.802 1.00 90.06 188 PRO A N 1
ATOM 1467 C CA . PRO A 1 188 ? -33.247 -5.268 36.753 1.00 90.06 188 PRO A CA 1
ATOM 1468 C C . PRO A 1 188 ? -34.391 -4.528 36.056 1.00 90.06 188 PRO A C 1
ATOM 1470 O O . PRO A 1 188 ? -35.535 -4.573 36.511 1.00 90.06 188 PRO A O 1
ATOM 1473 N N . ARG A 1 189 ? -34.082 -3.876 34.931 1.00 88.50 189 ARG A N 1
ATOM 1474 C CA . ARG A 1 189 ? -35.028 -3.082 34.149 1.00 88.50 189 ARG A CA 1
ATOM 1475 C C . ARG A 1 189 ? -36.044 -3.986 33.445 1.00 88.50 189 ARG A C 1
ATOM 1477 O O . ARG A 1 189 ? -37.241 -3.792 33.633 1.00 88.50 189 ARG A O 1
ATOM 1484 N N . LEU A 1 190 ? -35.595 -5.060 32.789 1.00 89.50 190 LEU A N 1
ATOM 1485 C CA . LEU A 1 190 ? -36.480 -6.072 32.185 1.00 89.50 190 LEU A CA 1
ATOM 1486 C C . LEU A 1 190 ? -37.399 -6.740 33.217 1.00 89.50 190 LEU A C 1
ATOM 1488 O O . LEU A 1 190 ? -38.600 -6.885 32.994 1.00 89.50 190 LEU A O 1
ATOM 1492 N N . ARG A 1 191 ? -36.867 -7.083 34.399 1.00 90.94 191 ARG A N 1
ATOM 1493 C CA . ARG A 1 191 ? -37.675 -7.630 35.506 1.00 90.94 191 ARG A CA 1
ATOM 1494 C C . ARG A 1 191 ? -38.778 -6.678 35.966 1.00 90.94 191 ARG A C 1
ATOM 1496 O O . ARG A 1 191 ? -39.794 -7.153 36.473 1.00 90.94 191 ARG A O 1
ATOM 1503 N N . ARG A 1 192 ? -38.569 -5.363 35.863 1.00 90.50 192 ARG A N 1
ATOM 1504 C CA . ARG A 1 192 ? -39.574 -4.353 36.212 1.00 90.50 192 ARG A CA 1
ATOM 1505 C C . ARG A 1 192 ? -40.666 -4.276 35.149 1.00 90.50 192 ARG A C 1
ATOM 1507 O O . ARG A 1 192 ? -41.834 -4.315 35.515 1.00 90.50 192 ARG A O 1
ATOM 1514 N N . VAL A 1 193 ? -40.288 -4.242 33.871 1.00 90.12 193 VAL A N 1
ATOM 1515 C CA . VAL A 1 193 ? -41.225 -4.220 32.731 1.00 90.12 193 VAL A CA 1
ATOM 1516 C C . V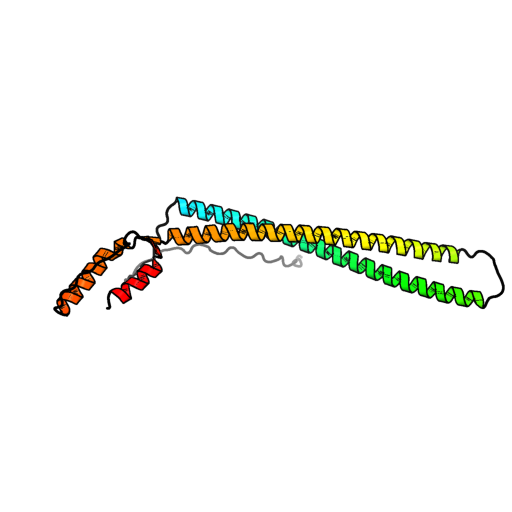AL A 1 193 ? -42.154 -5.434 32.766 1.00 90.12 193 VAL A C 1
ATOM 1518 O O . VAL A 1 193 ? -43.369 -5.274 32.779 1.00 90.12 193 VAL A O 1
ATOM 1521 N N . VAL A 1 194 ? -41.601 -6.645 32.897 1.00 91.12 194 VAL A N 1
ATOM 1522 C CA . VAL A 1 194 ? -42.406 -7.879 32.926 1.00 91.12 194 VAL A CA 1
ATOM 1523 C C . VAL A 1 194 ? -43.362 -7.910 34.122 1.00 91.12 194 VAL A C 1
ATOM 1525 O O . VAL A 1 194 ? -44.501 -8.348 33.986 1.00 91.12 194 VAL A O 1
ATOM 1528 N N . ARG A 1 195 ? -42.935 -7.420 35.297 1.00 91.00 195 ARG A N 1
ATOM 1529 C CA . ARG A 1 195 ? -43.821 -7.320 36.470 1.00 91.00 195 ARG A CA 1
ATOM 1530 C C . ARG A 1 195 ? -44.956 -6.324 36.260 1.00 91.00 195 ARG A C 1
ATOM 1532 O O . ARG A 1 195 ? -46.073 -6.615 36.674 1.00 91.00 195 ARG A O 1
ATOM 1539 N N . GLN A 1 196 ? -44.672 -5.185 35.633 1.00 90.62 196 GLN A N 1
ATOM 1540 C CA . GLN A 1 196 ? -45.685 -4.182 35.316 1.00 90.62 196 GLN A CA 1
ATOM 1541 C C . GLN A 1 196 ? -46.720 -4.753 34.338 1.00 90.62 196 GLN A C 1
ATOM 1543 O O . GLN A 1 196 ? -47.907 -4.756 34.644 1.00 90.62 196 GLN A O 1
ATOM 1548 N N . ALA A 1 197 ? -46.271 -5.358 33.237 1.00 89.19 197 ALA A N 1
ATOM 1549 C CA . ALA A 1 197 ? -47.154 -5.994 32.259 1.00 89.19 197 ALA A CA 1
ATOM 1550 C C . ALA A 1 197 ? -47.995 -7.137 32.867 1.00 89.19 197 ALA A C 1
ATOM 1552 O O . ALA A 1 197 ? -49.181 -7.278 32.565 1.00 89.19 197 ALA A O 1
ATOM 1553 N N . ALA A 1 198 ? -47.412 -7.945 33.760 1.00 92.12 198 ALA A N 1
ATOM 1554 C CA . ALA A 1 198 ? -48.131 -8.997 34.483 1.00 92.12 198 ALA A CA 1
ATOM 1555 C C . ALA A 1 198 ? -49.243 -8.427 35.380 1.00 92.12 198 ALA A C 1
ATOM 1557 O O . ALA A 1 198 ? -50.349 -8.968 35.408 1.00 92.12 198 ALA A O 1
ATOM 1558 N N . HIS A 1 199 ? -48.965 -7.319 36.074 1.00 92.62 199 HIS A N 1
ATOM 1559 C CA . HIS A 1 199 ? -49.947 -6.621 36.900 1.00 92.62 199 HIS A CA 1
ATOM 1560 C C . HIS A 1 199 ? -51.078 -6.027 36.050 1.00 92.62 199 HIS A C 1
ATOM 1562 O O . HIS A 1 199 ? -52.249 -6.247 36.350 1.00 92.62 199 HIS A O 1
ATOM 1568 N N . ASP A 1 200 ? -50.737 -5.345 34.957 1.00 92.19 200 ASP A N 1
ATOM 1569 C CA . ASP A 1 200 ? -51.706 -4.660 34.093 1.00 92.19 200 ASP A CA 1
ATOM 1570 C C . ASP A 1 200 ? -52.616 -5.640 33.334 1.00 92.19 200 ASP A C 1
ATOM 1572 O O . ASP A 1 200 ? -53.769 -5.330 33.040 1.00 92.19 200 ASP A O 1
ATOM 1576 N N . THR A 1 201 ? -52.132 -6.855 33.061 1.00 92.38 201 THR A N 1
ATOM 1577 C CA . THR A 1 201 ? -52.911 -7.915 32.395 1.00 92.38 201 THR A CA 1
ATOM 1578 C C . THR A 1 201 ? -53.563 -8.912 33.356 1.00 92.38 201 THR A C 1
ATOM 1580 O O . THR A 1 201 ? -54.343 -9.757 32.915 1.00 92.38 201 THR A O 1
ATOM 1583 N N . GLY A 1 202 ? -53.240 -8.854 34.652 1.00 93.88 202 GLY A N 1
ATOM 1584 C CA . GLY A 1 202 ? -53.711 -9.807 35.661 1.00 93.88 202 GLY A CA 1
ATOM 1585 C C . GLY A 1 202 ? -53.201 -11.243 35.468 1.00 93.88 202 GLY A C 1
ATOM 1586 O O . GLY A 1 202 ? -53.822 -12.182 35.966 1.00 93.88 202 GLY A O 1
ATOM 1587 N N . LYS A 1 203 ? -52.101 -11.445 34.728 1.00 93.12 203 LYS A N 1
ATOM 1588 C CA . LYS A 1 203 ? -51.544 -12.775 34.421 1.00 93.12 203 LYS A CA 1
ATOM 1589 C C . LYS A 1 203 ? -50.336 -13.095 35.294 1.00 93.12 203 LYS A C 1
ATOM 1591 O O . LYS A 1 203 ? -49.519 -12.233 35.601 1.00 93.12 203 LYS A O 1
ATOM 1596 N N . GLN A 1 204 ? -50.174 -14.369 35.640 1.00 91.25 204 GLN A N 1
ATOM 1597 C CA . GLN A 1 204 ? -49.005 -14.847 36.375 1.00 91.25 204 GLN A CA 1
ATOM 1598 C C . GLN A 1 204 ? -47.869 -15.164 35.390 1.00 91.25 204 GLN A C 1
ATOM 1600 O O . GLN A 1 204 ? -48.023 -16.023 34.524 1.00 91.25 204 GLN A O 1
ATOM 1605 N N . VAL A 1 205 ? -46.742 -14.454 35.500 1.00 90.69 205 VAL A N 1
ATOM 1606 C CA . VAL A 1 205 ? -45.610 -14.552 34.561 1.00 90.69 205 VAL A CA 1
ATOM 1607 C C . VAL A 1 205 ? -44.307 -14.798 35.325 1.00 90.69 205 VAL A C 1
ATOM 1609 O O . VAL A 1 205 ? -44.026 -14.121 36.313 1.00 90.69 205 VAL A O 1
ATOM 1612 N N . GLY A 1 206 ? -43.498 -15.753 34.857 1.00 89.06 206 GLY A N 1
ATOM 1613 C CA . GLY A 1 206 ? -42.145 -16.015 35.355 1.00 89.06 206 GLY A CA 1
ATOM 1614 C C . GLY A 1 206 ? -41.092 -15.641 34.313 1.00 89.06 206 GLY A C 1
ATOM 1615 O O . GLY A 1 206 ? -41.119 -16.166 33.205 1.00 89.06 206 GLY A O 1
ATOM 1616 N N . LEU A 1 207 ? -40.164 -14.745 34.663 1.00 90.50 207 LEU A N 1
ATOM 1617 C CA . LEU A 1 207 ? -39.047 -14.360 33.795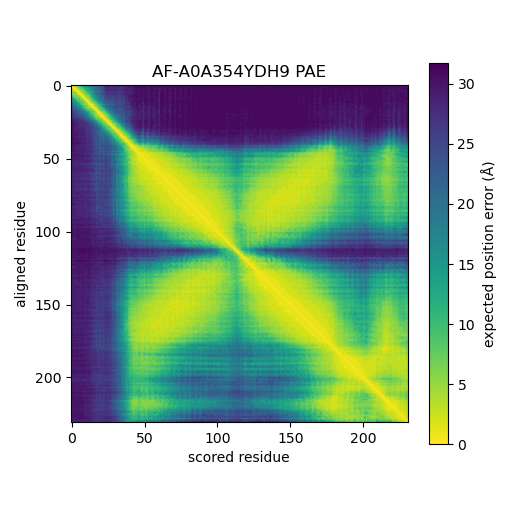 1.00 90.50 207 LEU A CA 1
ATOM 1618 C C . LEU A 1 207 ? -37.799 -15.185 34.133 1.00 90.50 207 LEU A C 1
ATOM 1620 O O . LEU A 1 207 ? -37.233 -15.031 35.217 1.00 90.50 207 LEU A O 1
ATOM 1624 N N . VAL A 1 208 ? -37.350 -16.006 33.184 1.00 91.69 208 VAL A N 1
ATOM 1625 C CA . VAL A 1 208 ? -36.073 -16.733 33.235 1.00 91.69 208 VAL A CA 1
ATOM 1626 C C . VAL A 1 208 ? -35.118 -16.084 32.236 1.00 91.69 208 VAL A C 1
ATOM 1628 O O . VAL A 1 208 ? -35.496 -15.830 31.097 1.00 91.69 208 VAL A O 1
ATOM 1631 N N . LEU A 1 209 ? -33.900 -15.769 32.678 1.00 88.88 209 LEU A N 1
ATOM 1632 C CA . LEU A 1 209 ? -32.853 -15.177 31.847 1.00 88.88 209 LEU A CA 1
ATOM 1633 C C . LEU A 1 209 ? -31.611 -16.053 31.957 1.00 88.88 209 LEU A C 1
ATOM 1635 O O . LEU A 1 209 ? -31.131 -16.304 33.062 1.00 88.88 209 LEU A O 1
ATOM 1639 N N . GLU A 1 210 ? -31.091 -16.487 30.817 1.00 89.69 210 GLU A N 1
ATOM 1640 C CA . GLU A 1 210 ? -29.876 -17.293 30.717 1.00 89.69 210 GLU A CA 1
ATOM 1641 C C . GLU A 1 210 ? -28.776 -16.475 30.029 1.00 89.69 210 GLU A C 1
ATOM 1643 O O . GLU A 1 210 ? -29.059 -15.635 29.177 1.00 89.69 210 GLU A O 1
ATOM 1648 N N . GLY A 1 211 ? -27.513 -16.683 30.415 1.00 86.81 211 GLY A N 1
ATOM 1649 C CA . GLY A 1 211 ? -26.377 -16.020 29.760 1.00 86.81 211 GLY A CA 1
ATOM 1650 C C . GLY A 1 211 ? -26.229 -14.517 30.039 1.00 86.81 211 GLY A C 1
ATOM 1651 O O . GLY A 1 211 ? -25.603 -13.812 29.255 1.00 86.81 211 GLY A O 1
ATOM 1652 N N . THR A 1 212 ? -26.748 -14.004 31.159 1.00 85.38 212 THR A N 1
ATOM 1653 C CA . THR A 1 212 ? -26.735 -12.558 31.480 1.00 85.38 212 THR A CA 1
ATOM 1654 C C . THR A 1 212 ? -25.344 -11.939 31.646 1.00 85.38 212 THR A C 1
ATOM 1656 O O . THR A 1 212 ? -25.212 -10.721 31.586 1.00 85.38 212 THR A O 1
ATOM 1659 N N . HIS A 1 213 ? -24.315 -12.765 31.831 1.00 85.38 213 HIS A N 1
ATOM 1660 C CA . HIS A 1 213 ? -22.913 -12.344 31.913 1.00 85.38 213 HIS A CA 1
ATOM 1661 C C . HIS A 1 213 ? -22.275 -12.100 30.535 1.00 85.38 213 HIS A C 1
ATOM 1663 O O . HIS A 1 213 ? -21.123 -11.682 30.467 1.00 85.38 213 HIS A O 1
ATOM 1669 N N . GLY A 1 214 ? -22.987 -12.392 29.440 1.00 86.38 214 GLY A N 1
ATOM 1670 C CA . GLY A 1 214 ? -22.512 -12.116 28.089 1.00 86.38 214 GLY A CA 1
ATOM 1671 C C . GLY A 1 214 ? -22.332 -10.617 27.841 1.00 86.38 214 GLY A C 1
ATOM 1672 O O . GLY A 1 214 ? -23.107 -9.790 28.334 1.00 86.38 214 GLY A O 1
ATOM 1673 N N . GLU A 1 215 ? -21.311 -10.270 27.063 1.00 88.12 215 GLU A N 1
ATOM 1674 C CA . GLU A 1 215 ? -21.086 -8.899 26.616 1.00 88.12 215 GLU A CA 1
ATOM 1675 C C . GLU A 1 215 ? -21.803 -8.659 25.281 1.00 88.12 215 GLU A C 1
ATOM 1677 O O . GLU A 1 215 ? -21.755 -9.492 24.374 1.00 88.12 215 GLU A O 1
ATOM 1682 N N . LEU A 1 216 ? -22.469 -7.512 25.153 1.00 86.62 216 LEU A N 1
ATOM 1683 C CA . LEU A 1 216 ? -23.151 -7.083 23.933 1.00 86.62 216 LEU A CA 1
ATOM 1684 C C . LEU A 1 216 ? -22.644 -5.709 23.501 1.00 86.62 216 LEU A C 1
ATOM 1686 O O . LEU A 1 216 ? -22.275 -4.883 24.331 1.00 86.62 216 LEU A O 1
ATOM 1690 N N . ASP A 1 217 ? -22.666 -5.436 22.199 1.00 89.00 217 ASP A N 1
ATOM 1691 C CA . ASP A 1 217 ? -22.388 -4.092 21.693 1.00 89.00 217 ASP A CA 1
ATOM 1692 C C . ASP A 1 217 ? -23.381 -3.077 22.282 1.00 89.00 217 ASP A C 1
ATOM 1694 O O . ASP A 1 217 ? -24.594 -3.289 22.250 1.00 89.00 217 ASP A O 1
ATOM 1698 N N . ARG A 1 218 ? -22.872 -1.949 22.789 1.00 84.62 218 ARG A N 1
ATOM 1699 C CA . ARG A 1 218 ? -23.703 -0.937 23.452 1.00 84.62 218 ARG A CA 1
ATOM 1700 C C . ARG A 1 218 ? -24.840 -0.381 22.584 1.00 84.62 218 ARG A C 1
ATOM 1702 O O . ARG A 1 218 ? -25.941 -0.235 23.093 1.00 84.62 218 ARG A O 1
ATOM 1709 N N . ASN A 1 219 ? -24.627 -0.106 21.291 1.00 85.25 219 ASN A N 1
ATOM 1710 C CA . ASN A 1 219 ? -25.708 0.449 20.448 1.00 85.25 219 ASN A CA 1
ATOM 1711 C C . ASN A 1 219 ? -26.733 -0.633 20.126 1.00 85.25 219 ASN A C 1
ATOM 1713 O O . ASN A 1 219 ? -27.911 -0.320 19.984 1.00 85.25 219 ASN A O 1
ATOM 1717 N N . VAL A 1 220 ? -26.299 -1.889 19.979 1.00 87.62 220 VAL A N 1
ATOM 1718 C CA . VAL A 1 220 ? -27.233 -3.013 19.853 1.00 87.62 220 VAL A CA 1
ATOM 1719 C C . VAL A 1 220 ? -28.078 -3.106 21.120 1.00 87.62 220 VAL A C 1
ATOM 1721 O O . VAL A 1 220 ? -29.300 -3.129 21.016 1.00 87.62 220 VAL A O 1
ATOM 1724 N N . LEU A 1 221 ? -27.452 -3.062 22.300 1.00 86.19 221 LEU A N 1
ATOM 1725 C CA . LEU A 1 221 ? -28.152 -3.092 23.582 1.00 86.19 221 LEU A CA 1
ATOM 1726 C C . LEU A 1 221 ? -29.155 -1.935 23.702 1.00 86.19 221 LEU A C 1
ATOM 1728 O O . LEU A 1 221 ? -30.335 -2.189 23.922 1.00 86.19 221 LEU A O 1
ATOM 1732 N N . ASP A 1 222 ? -28.718 -0.694 23.468 1.00 84.94 222 ASP A N 1
ATOM 1733 C CA . ASP A 1 222 ? -29.547 0.517 23.549 1.00 84.94 222 ASP A CA 1
ATOM 1734 C C . ASP A 1 222 ? -30.744 0.458 22.580 1.00 84.94 222 ASP A C 1
ATOM 1736 O O . ASP A 1 222 ? -31.865 0.820 22.943 1.00 84.94 222 ASP A O 1
ATOM 1740 N N . ARG A 1 223 ? -30.541 -0.076 21.367 1.00 86.19 223 ARG A N 1
ATOM 1741 C CA . ARG A 1 223 ? -31.618 -0.286 20.385 1.00 86.19 223 ARG A CA 1
ATOM 1742 C C . ARG A 1 223 ? -32.560 -1.424 20.757 1.00 86.19 223 ARG A C 1
ATOM 1744 O O . ARG A 1 223 ? -33.720 -1.376 20.363 1.00 86.19 223 ARG A O 1
ATOM 1751 N N . MET A 1 224 ? -32.088 -2.437 21.479 1.00 84.69 224 MET A N 1
ATOM 1752 C CA . MET A 1 224 ? -32.916 -3.552 21.942 1.00 84.69 224 MET A CA 1
ATOM 1753 C C . MET A 1 224 ? -33.777 -3.179 23.149 1.00 84.69 224 MET A C 1
ATOM 1755 O O . MET A 1 224 ? -34.862 -3.737 23.293 1.00 84.69 224 MET A O 1
ATOM 1759 N N . VAL A 1 225 ? -33.341 -2.236 23.996 1.00 83.31 225 VAL A N 1
ATOM 1760 C CA . VAL A 1 225 ? -34.098 -1.845 25.198 1.00 83.31 225 VAL A CA 1
ATOM 1761 C C . VAL A 1 225 ? -35.497 -1.359 24.840 1.00 83.31 225 VAL A C 1
ATOM 1763 O O . VAL A 1 225 ? -36.470 -1.870 25.383 1.00 83.31 225 VAL A O 1
ATOM 1766 N N . ALA A 1 226 ? -35.612 -0.400 23.918 1.00 83.19 226 ALA A N 1
ATOM 1767 C CA . ALA A 1 226 ? -36.898 0.224 23.622 1.00 83.19 226 ALA A CA 1
ATOM 1768 C C . ALA A 1 226 ? -37.957 -0.788 23.130 1.00 83.19 226 ALA A C 1
ATOM 1770 O O . ALA A 1 226 ? -39.023 -0.832 23.737 1.00 83.19 226 ALA A O 1
ATOM 1771 N N . PRO A 1 227 ? -37.707 -1.660 22.133 1.00 84.00 227 PRO A N 1
ATOM 1772 C CA . PRO A 1 227 ? -38.664 -2.700 21.742 1.00 84.00 227 PRO A CA 1
ATOM 1773 C C . PRO A 1 227 ? -39.072 -3.632 22.888 1.00 84.00 227 PRO A C 1
ATOM 1775 O O . PRO A 1 227 ? -40.242 -3.978 22.996 1.00 84.00 227 PRO A O 1
ATOM 1778 N N . LEU A 1 228 ? -38.129 -4.011 23.758 1.00 81.44 228 LEU A N 1
ATOM 1779 C CA . LEU A 1 228 ? -38.404 -4.891 24.900 1.00 81.44 228 LEU A CA 1
ATOM 1780 C C . LEU A 1 228 ? -39.282 -4.222 25.967 1.00 81.44 228 LEU A C 1
ATOM 1782 O O . LEU A 1 228 ? -39.983 -4.916 26.697 1.00 81.44 228 LEU A O 1
ATOM 1786 N N . GLU A 1 229 ? -39.252 -2.892 26.069 1.00 80.75 229 GLU A N 1
ATOM 1787 C CA . GLU A 1 229 ? -40.107 -2.132 26.989 1.00 80.75 229 GLU A CA 1
ATOM 1788 C C . GLU A 1 229 ? -41.544 -1.952 26.483 1.00 80.75 229 GLU A C 1
ATOM 1790 O O . GLU A 1 229 ? -42.426 -1.667 27.288 1.00 80.75 229 GLU A O 1
ATOM 1795 N N . HIS A 1 230 ? -41.781 -2.125 25.181 1.00 79.62 230 HIS A N 1
ATOM 1796 C CA . HIS A 1 230 ? -43.080 -1.885 24.539 1.00 79.62 230 HIS A CA 1
ATOM 1797 C C . HIS A 1 230 ? -43.794 -3.182 24.105 1.00 79.62 230 HIS A C 1
ATOM 1799 O O . HIS A 1 230 ? -44.696 -3.123 23.268 1.00 79.62 230 HIS A O 1
ATOM 1805 N N . MET A 1 231 ? -43.378 -4.340 24.633 1.00 66.56 231 MET A N 1
ATOM 1806 C CA . MET A 1 231 ? -44.052 -5.635 24.436 1.00 66.56 231 MET A CA 1
ATOM 1807 C C . MET A 1 231 ? -45.310 -5.770 25.292 1.00 66.56 231 MET A C 1
ATOM 1809 O O . MET A 1 231 ? -46.289 -6.352 24.773 1.00 66.56 231 MET A O 1
#

Radius of gyration: 41.32 Å; Cα contacts (8 Å, |Δi|>4): 88; chains: 1; bounding box: 91×89×101 Å

Mean predicted aligned error: 15.01 Å

pLDDT: mean 80.48, std 17.6, range [35.81, 96.81]

Solvent-accessible surface area (backbone atoms only — not comparable to full-atom values): 14162 Å² total; per-residue (Å²): 135,91,84,86,84,83,82,81,92,76,84,87,76,88,79,86,89,80,81,88,82,88,87,86,86,83,90,80,94,70,88,74,74,76,69,78,72,72,81,74,86,79,81,90,73,61,66,74,53,54,54,50,51,52,50,51,51,52,49,52,51,50,49,49,54,51,50,53,51,50,53,51,52,50,53,50,53,50,53,49,48,54,51,46,50,51,50,42,54,52,49,51,54,51,48,53,54,52,51,52,52,50,54,54,55,51,58,54,51,73,70,55,85,79,72,94,67,88,54,72,70,57,56,51,55,56,48,51,53,52,51,46,53,50,53,48,53,50,41,52,49,50,50,53,52,49,52,52,52,52,53,52,52,49,53,53,50,53,54,49,52,55,51,48,51,51,54,52,48,54,50,51,55,50,53,54,58,70,45,41,40,59,46,48,80,49,49,69,57,54,57,48,49,55,50,50,54,24,62,79,69,73,48,92,78,86,91,84,86,79,72,48,83,44,68,38,48,47,69,59,50,61,62,48,48,59,63,69,70,73,112

Nearest PDB structures (foldseek):
  8iyj-assembly1_T4  TM=8.668E-01  e=8.184E-01  Mus musculus
  6pyu-assembly1_B  TM=7.081E-01  e=7.296E-01  Homo sapiens
  8j07-assembly1_8P  TM=9.133E-01  e=3.438E+00  Homo sapiens
  6z6f-assembly1_C  TM=5.952E-01  e=1.090E+00  Saccharomyces cerevisiae S288C
  3vkg-assembly2_A  TM=3.883E-01  e=1.737E-01  Dictyostelium discoideum

Sequence (231 aa):
AATPIRPVAESVAPAPLSAPVPIEGQGQSEDEEVQPKAPQEQVRVRAELLDRLVNHAGEVAIYRSRLEQQLGAFRGAMAELDRTNARLRDQLRRLDLETEAQIVARYQREQDQGDQTFDPLELDRFSTLQQLSRALNESAADLGGLQGVLDDLSRQYDSLLQQQSRVSSELQDGLMRARMVPFEGLVPRLRRVVRQAAHDTGKQVGLVLEGTHGELDRNVLDRMVAPLEHM

Foldseek 3Di:
DDDDDDDDDDDDDDDDDDDDDDDDDDDDDDDPPPPPDDPDPDQDFDPVLVVLLVVLVVVLVVLVVVLVVLVVVLVVLVVVLVVLVVQLVVLVVVLVVLVVVVVVVVVVVVVPPDDPDDDPVVVVSVVSNVVSVVSNVVSVVVNVVSVVVNVVSVVVSVVSVVVNVVSVVVNVVSVQVRQWDQQLVCVVVLVVLVVVVCVVVVHDDDDDDPPRRDIDGPVVSVVVNVVSSVD

Secondary structure (DSSP, 8-state):
---PPPP-PPPPPPPPS-PPPPP-----------------------HHHHHHHHHHHHHHHHHHHHHHHHHHHHHHHHHHHHHHHHHHHHHHHHHHHHHHHHHHHHHHHHH-TT--PPPHHHHHHHHHHHHHHHHHHHHHHHHHHHHHHHHHHHHHHHHHHHHHHHHHHHHHHHHHHHTEEEGGGGHHHHHHHHHHHHHHHT---------TT-EEEHHHHHHHHHHHHT-